Protein AF-A0A4U2YTJ3-F1 (afdb_monomer_lite)

Foldseek 3Di:
DDDDDPDPPPQQFQKWWADLVRDIDRDPVPSLQVVLVQQLLVLVQVLCVLQVQAHFQWKWFDFQKIKIKGWDADPVRGIIIIIGIGHRPDPTDQQPQDQPDPPPDDLLRLLQVLLVLLVVWPFWQKKWWAFPLLFTQYMDHDDPNVSSSSNQVSLVVSCVSDDCRGDVQWMWTDHPQWIWIWGDAPGGIMIITGRDGDPVVSSSSSSNSRSSNVVRPSVRGDTPGDHDDDPVPPPPPPPDPPPPPVPPPDDDDPDDPDDDPPPDDDDDDDDDDDDDDDDDDDDDDD

Structure (mmCIF, N/CA/C/O backbone):
data_AF-A0A4U2YTJ3-F1
#
_entry.id   AF-A0A4U2YTJ3-F1
#
loop_
_atom_site.group_PDB
_atom_site.id
_atom_site.type_symbol
_atom_site.label_atom_id
_atom_site.label_alt_id
_atom_site.label_comp_id
_atom_site.label_asym_id
_atom_site.label_entity_id
_atom_site.label_seq_id
_atom_site.pdbx_PDB_ins_code
_atom_site.Cartn_x
_atom_site.Cartn_y
_atom_site.Cartn_z
_atom_site.occupancy
_atom_site.B_iso_or_equiv
_atom_site.auth_seq_id
_atom_site.auth_comp_id
_atom_site.auth_asym_id
_atom_site.auth_atom_id
_atom_site.pdbx_PDB_model_num
ATOM 1 N N . MET A 1 1 ? 15.650 44.570 -12.017 1.00 42.09 1 MET A N 1
ATOM 2 C CA . MET A 1 1 ? 16.183 43.437 -11.238 1.00 42.09 1 MET A CA 1
ATOM 3 C C . MET A 1 1 ? 15.277 42.259 -11.517 1.00 42.09 1 MET A C 1
ATOM 5 O O . MET A 1 1 ? 14.148 42.263 -11.059 1.00 42.09 1 MET A O 1
ATOM 9 N N . THR A 1 2 ? 15.700 41.358 -12.396 1.00 35.97 2 THR A N 1
ATOM 10 C CA . THR A 1 2 ? 14.998 40.103 -12.686 1.00 35.97 2 THR A CA 1
ATOM 11 C C . THR A 1 2 ? 15.381 39.096 -11.615 1.00 35.97 2 THR A C 1
ATOM 13 O O . THR A 1 2 ? 16.557 38.741 -11.524 1.00 35.97 2 THR A O 1
ATOM 16 N N . ASP A 1 3 ? 14.412 38.683 -10.802 1.00 32.44 3 ASP A N 1
ATOM 17 C CA . ASP A 1 3 ? 14.591 37.574 -9.869 1.00 32.44 3 ASP A CA 1
ATOM 18 C C . ASP A 1 3 ? 14.970 36.301 -10.642 1.00 32.44 3 ASP A C 1
ATOM 20 O O . ASP A 1 3 ? 14.377 36.018 -11.692 1.00 32.44 3 ASP A O 1
ATOM 24 N N . PRO A 1 4 ? 15.961 35.526 -10.171 1.00 43.84 4 PRO A N 1
ATOM 25 C CA . PRO A 1 4 ? 16.270 34.241 -10.766 1.00 43.84 4 PRO A CA 1
ATOM 26 C C . PRO A 1 4 ? 15.097 33.289 -10.518 1.00 43.84 4 PRO A C 1
ATOM 28 O O . PRO A 1 4 ? 14.762 32.978 -9.377 1.00 43.84 4 PRO A O 1
ATOM 31 N N . ILE A 1 5 ? 14.486 32.812 -11.604 1.00 37.25 5 ILE A N 1
ATOM 32 C CA . ILE A 1 5 ? 13.544 31.691 -11.578 1.00 37.25 5 ILE A CA 1
ATOM 33 C C . ILE A 1 5 ? 14.273 30.520 -10.900 1.00 37.25 5 ILE A C 1
ATOM 35 O O . ILE A 1 5 ? 15.314 30.098 -11.416 1.00 37.25 5 ILE A O 1
ATOM 39 N N . PRO A 1 6 ? 13.791 29.993 -9.761 1.00 37.25 6 PRO A N 1
ATOM 40 C CA . PRO A 1 6 ? 14.418 28.843 -9.137 1.00 37.25 6 PRO A CA 1
ATOM 41 C C . PRO A 1 6 ? 14.255 27.647 -10.074 1.00 37.25 6 PRO A C 1
ATOM 43 O O . PRO A 1 6 ? 13.168 27.094 -10.240 1.00 37.25 6 PRO A O 1
ATOM 46 N N . THR A 1 7 ? 15.346 27.268 -10.734 1.00 34.44 7 THR A N 1
ATOM 47 C CA . THR A 1 7 ? 15.433 26.016 -11.484 1.00 34.44 7 THR A CA 1
ATOM 48 C C . THR A 1 7 ? 15.090 24.879 -10.521 1.00 34.44 7 THR A C 1
ATOM 50 O O . THR A 1 7 ? 15.728 24.796 -9.467 1.00 34.44 7 THR A O 1
ATOM 53 N N . PRO A 1 8 ? 14.120 23.998 -10.825 1.00 35.28 8 PRO A N 1
ATOM 54 C CA . PRO A 1 8 ? 13.872 22.849 -9.973 1.00 35.28 8 PRO A CA 1
ATOM 55 C C . PRO A 1 8 ? 15.147 22.007 -9.956 1.00 35.28 8 PRO A C 1
ATOM 57 O O . PRO A 1 8 ? 15.594 21.524 -11.001 1.00 35.28 8 PRO A O 1
ATOM 60 N N . VAL A 1 9 ? 15.748 21.849 -8.776 1.00 40.38 9 VAL A N 1
ATOM 61 C CA . VAL A 1 9 ? 16.810 20.870 -8.548 1.00 40.38 9 VAL A CA 1
ATOM 62 C C . VAL A 1 9 ? 16.153 19.504 -8.709 1.00 40.38 9 VAL A C 1
ATOM 64 O O . VAL A 1 9 ? 15.645 18.920 -7.759 1.00 40.38 9 VAL A O 1
ATOM 67 N N . ARG A 1 10 ? 16.098 19.008 -9.949 1.00 43.88 10 ARG A N 1
ATOM 68 C CA . ARG A 1 10 ? 15.846 17.596 -10.214 1.00 43.88 10 ARG A CA 1
ATOM 69 C C . ARG A 1 10 ? 17.034 16.868 -9.611 1.00 43.88 10 ARG A C 1
ATOM 71 O O . ARG A 1 10 ? 18.100 16.831 -10.223 1.00 43.88 10 ARG A O 1
ATOM 78 N N . SER A 1 11 ? 16.884 16.339 -8.400 1.00 52.50 11 SER A N 1
ATOM 79 C CA . SER A 1 11 ? 17.796 15.304 -7.940 1.00 52.50 11 SER A CA 1
ATOM 80 C C . SER A 1 11 ? 17.737 14.201 -8.996 1.00 52.50 11 SER A C 1
ATOM 82 O O . SER A 1 11 ? 16.683 13.633 -9.284 1.00 52.50 11 SER A O 1
ATOM 84 N N . VAL A 1 12 ? 18.847 14.008 -9.706 1.00 59.38 12 VAL A N 1
ATOM 85 C CA . VAL A 1 12 ? 18.929 13.014 -10.772 1.00 59.38 12 VAL A CA 1
ATOM 86 C C . VAL A 1 12 ? 18.946 11.660 -10.074 1.00 59.38 12 VAL A C 1
ATOM 88 O O . VAL A 1 12 ? 19.987 11.215 -9.605 1.00 59.38 12 VAL A O 1
ATOM 91 N N . GLY A 1 13 ? 17.769 11.057 -9.907 1.00 64.69 13 GLY A N 1
ATOM 92 C CA . GLY A 1 13 ? 17.657 9.720 -9.343 1.00 64.69 13 GLY A CA 1
ATOM 93 C C . GLY A 1 13 ? 18.374 8.699 -10.228 1.00 64.69 13 GLY A C 1
ATOM 94 O O . GLY A 1 13 ? 18.368 8.822 -11.457 1.00 64.69 13 GLY A O 1
ATOM 95 N N . ASN A 1 14 ? 18.972 7.679 -9.613 1.00 86.62 14 ASN A N 1
ATOM 96 C CA . ASN A 1 14 ? 19.622 6.590 -10.339 1.00 86.62 14 ASN A CA 1
ATOM 97 C C . ASN A 1 14 ? 18.554 5.785 -11.083 1.00 86.62 14 ASN A C 1
ATOM 99 O O . ASN A 1 14 ? 17.675 5.187 -10.457 1.00 86.62 14 ASN A O 1
ATOM 103 N N . ALA A 1 15 ? 18.601 5.823 -12.415 1.00 92.62 15 ALA A N 1
ATOM 104 C CA . ALA A 1 15 ? 17.649 5.116 -13.258 1.00 92.62 15 ALA A CA 1
ATOM 105 C C . ALA A 1 15 ? 17.921 3.607 -13.230 1.00 92.62 15 ALA A C 1
ATOM 107 O O . ALA A 1 15 ? 19.074 3.187 -13.313 1.00 92.62 15 ALA A O 1
ATOM 108 N N . PHE A 1 16 ? 16.860 2.806 -13.171 1.00 94.62 16 PHE A N 1
ATOM 109 C CA . PHE A 1 16 ? 16.934 1.351 -13.245 1.00 94.62 16 PHE A CA 1
ATOM 110 C C . PHE A 1 16 ? 15.776 0.770 -14.062 1.00 94.62 16 PHE A C 1
ATOM 112 O O . PHE A 1 16 ? 14.747 1.419 -14.279 1.00 94.62 16 PHE A O 1
ATOM 119 N N . SER A 1 17 ? 15.937 -0.467 -14.523 1.00 95.12 17 SER A N 1
ATOM 120 C CA . SER A 1 17 ? 14.909 -1.179 -15.282 1.00 95.12 17 SER A CA 1
ATOM 121 C C . SER A 1 17 ? 15.015 -2.691 -15.137 1.00 95.12 17 SER A C 1
ATOM 123 O O . SER A 1 17 ? 16.113 -3.214 -14.957 1.00 95.12 17 SER A O 1
ATOM 125 N N . LEU A 1 18 ? 13.883 -3.370 -15.314 1.00 95.38 18 LEU A N 1
ATOM 126 C CA . LEU A 1 18 ? 13.742 -4.822 -15.391 1.00 95.38 18 LEU A CA 1
ATOM 127 C C . LEU A 1 18 ? 12.981 -5.172 -16.673 1.00 95.38 18 LEU A C 1
ATOM 129 O O . LEU A 1 18 ? 11.867 -4.681 -16.876 1.00 95.38 18 LEU A O 1
ATOM 133 N N . GLY A 1 19 ? 13.595 -5.986 -17.530 1.00 92.69 19 GLY A N 1
ATOM 134 C CA . GLY A 1 19 ? 12.997 -6.503 -18.762 1.00 92.69 19 GLY A CA 1
ATOM 135 C C . GLY A 1 19 ? 12.171 -7.777 -18.560 1.00 92.69 19 GLY A C 1
ATOM 136 O O . GLY A 1 19 ? 12.211 -8.401 -17.500 1.00 92.69 19 GLY A O 1
ATOM 137 N N . VAL A 1 20 ? 11.449 -8.182 -19.612 1.00 89.19 20 VAL A N 1
ATOM 138 C CA . VAL A 1 20 ? 10.652 -9.431 -19.661 1.00 89.19 20 VAL A CA 1
ATOM 139 C C . VAL A 1 20 ? 11.526 -10.671 -19.469 1.00 89.19 20 VAL A C 1
ATOM 141 O O . VAL A 1 20 ? 11.150 -11.625 -18.803 1.00 89.19 20 VAL A O 1
ATOM 144 N N . ASP A 1 21 ? 12.738 -10.627 -20.011 1.00 88.56 21 ASP A N 1
ATOM 145 C CA . ASP A 1 21 ? 13.769 -11.658 -19.892 1.00 88.56 21 ASP A CA 1
ATOM 146 C C . ASP A 1 21 ? 14.407 -11.735 -18.493 1.00 88.56 21 ASP A C 1
ATOM 148 O O . ASP A 1 21 ? 15.307 -12.542 -18.263 1.00 88.56 21 ASP A O 1
ATOM 152 N N . GLY A 1 22 ? 13.964 -10.896 -17.551 1.00 86.81 22 GLY A N 1
ATOM 153 C CA . GLY A 1 22 ? 14.533 -10.801 -16.213 1.00 86.81 22 GLY A CA 1
ATOM 154 C C . GLY A 1 22 ? 15.842 -10.013 -16.152 1.00 86.81 22 GLY A C 1
ATOM 155 O O . GLY A 1 22 ? 16.433 -9.925 -15.075 1.00 86.81 22 GLY A O 1
ATOM 156 N N . ASN A 1 23 ? 16.297 -9.416 -17.261 1.00 91.94 23 ASN A N 1
ATOM 157 C CA . ASN A 1 23 ? 17.512 -8.610 -17.257 1.00 91.94 23 ASN A CA 1
ATOM 158 C C . ASN A 1 23 ? 17.298 -7.317 -16.467 1.00 91.94 23 ASN A C 1
ATOM 160 O O . ASN A 1 23 ? 16.353 -6.563 -16.716 1.00 91.94 23 ASN A O 1
ATOM 164 N N . VAL A 1 24 ? 18.214 -7.048 -15.534 1.00 94.75 24 VAL A N 1
ATOM 165 C CA . VAL A 1 24 ? 18.209 -5.843 -14.702 1.00 94.75 24 VAL A CA 1
ATOM 166 C C . VAL A 1 24 ? 19.350 -4.919 -15.106 1.00 94.75 24 VAL A C 1
ATOM 168 O O . VAL A 1 24 ? 20.493 -5.349 -15.250 1.00 94.75 24 VAL A O 1
ATOM 171 N N . ALA A 1 25 ? 19.049 -3.629 -15.242 1.00 93.56 25 ALA A N 1
ATOM 172 C CA . ALA A 1 25 ? 20.033 -2.587 -15.508 1.00 93.56 25 ALA A CA 1
ATOM 173 C C . ALA A 1 25 ? 19.875 -1.428 -14.519 1.00 93.56 25 ALA A C 1
ATOM 175 O O . ALA A 1 25 ? 18.753 -1.063 -14.175 1.00 93.56 25 ALA A O 1
ATOM 176 N N . GLY A 1 26 ? 20.994 -0.845 -14.075 1.00 89.62 26 GLY A N 1
ATOM 177 C CA . GLY A 1 26 ? 21.019 0.380 -13.260 1.00 89.62 26 GLY A CA 1
ATOM 178 C C . GLY A 1 26 ? 20.534 0.240 -11.811 1.00 89.62 26 GLY A C 1
ATOM 179 O O . GLY A 1 26 ? 20.510 1.228 -11.083 1.00 89.62 26 GLY A O 1
ATOM 180 N N . ASP A 1 27 ? 20.168 -0.968 -11.375 1.00 89.81 27 ASP A N 1
ATOM 181 C CA . ASP A 1 27 ? 19.718 -1.220 -10.006 1.00 89.81 27 ASP A CA 1
ATOM 182 C C . ASP A 1 27 ? 20.877 -1.016 -9.005 1.00 89.81 27 ASP A C 1
ATOM 184 O O . ASP A 1 27 ? 21.881 -1.736 -9.079 1.00 89.81 27 ASP A O 1
ATOM 188 N N . PRO A 1 28 ? 20.753 -0.078 -8.042 1.00 88.06 28 PRO A N 1
ATOM 189 C CA . PRO A 1 28 ? 21.803 0.206 -7.061 1.00 88.06 28 PRO A CA 1
ATOM 190 C C . PRO A 1 28 ? 22.049 -0.939 -6.065 1.00 88.06 28 PRO A C 1
ATOM 192 O O . PRO A 1 28 ? 23.014 -0.892 -5.305 1.00 88.06 28 PRO A O 1
ATOM 195 N N . MET A 1 29 ? 21.184 -1.953 -6.046 1.00 90.38 29 MET A N 1
ATOM 196 C CA . MET A 1 29 ? 21.237 -3.122 -5.170 1.00 90.38 29 MET A CA 1
ATOM 197 C C . MET A 1 29 ? 21.510 -4.418 -5.931 1.00 90.38 29 MET A C 1
ATOM 199 O O . MET A 1 29 ? 21.117 -5.493 -5.479 1.00 90.38 29 MET A O 1
ATOM 203 N N . HIS A 1 30 ? 22.187 -4.334 -7.078 1.00 89.44 30 HIS A N 1
ATOM 204 C CA . HIS A 1 30 ? 22.613 -5.503 -7.857 1.00 89.44 30 HIS A CA 1
ATOM 205 C C . HIS A 1 30 ? 21.447 -6.438 -8.239 1.00 89.44 30 HIS A C 1
ATOM 207 O O . HIS A 1 30 ? 21.595 -7.657 -8.249 1.00 89.44 30 HIS A O 1
ATOM 213 N N . GLY A 1 31 ? 20.273 -5.870 -8.529 1.00 91.75 31 GLY A N 1
ATOM 214 C CA . GLY A 1 31 ? 19.069 -6.608 -8.929 1.00 91.75 31 GLY A CA 1
ATOM 215 C C . GLY A 1 31 ? 18.065 -6.876 -7.810 1.00 91.75 31 GLY A C 1
ATOM 216 O O . GLY A 1 31 ? 16.932 -7.274 -8.092 1.00 91.75 31 GLY A O 1
ATOM 217 N N . LEU A 1 32 ? 18.439 -6.647 -6.547 1.00 94.75 32 LEU A N 1
ATOM 218 C CA . LEU A 1 32 ? 17.548 -6.907 -5.419 1.00 94.75 32 LEU A CA 1
ATOM 219 C C . LEU A 1 32 ? 16.346 -5.954 -5.399 1.00 94.75 32 LEU A C 1
ATOM 221 O O . LEU A 1 32 ? 15.236 -6.407 -5.135 1.00 94.75 32 LEU A O 1
ATOM 225 N N . LEU A 1 33 ? 16.526 -4.664 -5.706 1.00 94.69 33 LEU A N 1
ATOM 226 C CA . LEU A 1 33 ? 15.410 -3.714 -5.721 1.00 94.69 33 LEU A CA 1
ATOM 227 C C . LEU A 1 33 ? 14.417 -4.063 -6.834 1.00 94.69 33 LEU A C 1
ATOM 229 O O . LEU A 1 33 ? 13.210 -4.063 -6.605 1.00 94.69 33 LEU A O 1
ATOM 233 N N . ALA A 1 34 ? 14.911 -4.399 -8.026 1.00 95.25 34 ALA A N 1
ATOM 234 C CA . ALA A 1 34 ? 14.072 -4.839 -9.134 1.00 95.25 34 ALA A CA 1
ATOM 235 C C . ALA A 1 34 ? 13.261 -6.097 -8.769 1.00 95.25 34 ALA A C 1
ATOM 237 O O . ALA A 1 34 ? 12.068 -6.166 -9.071 1.00 95.25 34 ALA A O 1
ATOM 238 N N . ALA A 1 35 ? 13.873 -7.061 -8.071 1.00 95.50 35 ALA A N 1
ATOM 239 C CA . ALA A 1 35 ? 13.184 -8.255 -7.583 1.00 95.50 35 ALA A CA 1
ATOM 240 C C . ALA A 1 35 ? 12.113 -7.927 -6.525 1.00 95.50 35 ALA A C 1
ATOM 242 O O . ALA A 1 35 ? 10.983 -8.410 -6.629 1.00 95.50 35 ALA A O 1
ATOM 243 N N . GLN A 1 36 ? 12.436 -7.068 -5.551 1.00 97.06 36 GLN A N 1
ATOM 244 C CA . GLN A 1 36 ? 11.492 -6.600 -4.529 1.00 97.06 36 GLN A CA 1
ATOM 245 C C . GLN A 1 36 ? 10.290 -5.886 -5.161 1.00 97.06 36 GLN A C 1
ATOM 247 O O . GLN A 1 36 ? 9.144 -6.208 -4.855 1.00 97.06 36 GLN A O 1
ATOM 252 N N . LEU A 1 37 ? 10.532 -4.966 -6.100 1.00 97.00 37 LEU A N 1
ATOM 253 C CA . LEU A 1 37 ? 9.468 -4.237 -6.792 1.00 97.00 37 LEU A CA 1
ATOM 254 C C . LEU A 1 37 ? 8.621 -5.142 -7.684 1.00 97.00 37 LEU A C 1
ATOM 256 O O . LEU A 1 37 ? 7.414 -4.942 -7.741 1.00 97.00 37 LEU A O 1
ATOM 260 N N . ARG A 1 38 ? 9.201 -6.157 -8.337 1.00 96.56 38 ARG A N 1
ATOM 261 C CA . ARG A 1 38 ? 8.423 -7.163 -9.083 1.00 96.56 38 ARG A CA 1
ATOM 262 C C . ARG A 1 38 ? 7.499 -7.951 -8.159 1.00 96.56 38 ARG A C 1
ATOM 264 O O . ARG A 1 38 ? 6.337 -8.163 -8.498 1.00 96.56 38 ARG A O 1
ATOM 271 N N . TYR A 1 39 ? 7.999 -8.384 -7.004 1.00 97.00 39 TYR A N 1
ATOM 272 C CA . TYR A 1 39 ? 7.187 -9.076 -6.003 1.00 97.00 39 TYR A CA 1
ATOM 273 C C . TYR A 1 39 ? 6.043 -8.184 -5.498 1.00 97.00 39 TYR A C 1
ATOM 275 O O . TYR A 1 39 ? 4.878 -8.580 -5.527 1.00 97.00 39 TYR A O 1
ATOM 283 N N . VAL A 1 40 ? 6.361 -6.945 -5.127 1.00 97.69 40 VAL A N 1
ATOM 284 C CA . VAL A 1 40 ? 5.389 -5.947 -4.666 1.00 97.69 40 VAL A CA 1
ATOM 285 C C . VAL A 1 40 ? 4.366 -5.591 -5.743 1.00 97.69 40 VAL A C 1
ATOM 287 O O . VAL A 1 40 ? 3.181 -5.512 -5.437 1.00 97.69 40 VAL A O 1
ATOM 290 N N . ALA A 1 41 ? 4.780 -5.447 -7.002 1.00 97.62 41 ALA A N 1
ATOM 291 C CA . ALA A 1 41 ? 3.878 -5.191 -8.119 1.00 97.62 41 ALA A CA 1
ATOM 292 C C . ALA A 1 41 ? 2.881 -6.341 -8.325 1.00 97.62 41 ALA A C 1
ATOM 294 O O . ALA A 1 41 ? 1.714 -6.086 -8.601 1.00 97.62 41 ALA A O 1
ATOM 295 N N . ARG A 1 42 ? 3.302 -7.600 -8.134 1.00 97.19 42 ARG A N 1
ATOM 296 C CA . ARG A 1 42 ? 2.401 -8.766 -8.194 1.00 97.19 42 ARG A CA 1
ATOM 297 C C . ARG A 1 42 ? 1.381 -8.765 -7.062 1.00 97.19 42 ARG A C 1
ATOM 299 O O . ARG A 1 42 ? 0.197 -8.967 -7.318 1.00 97.19 42 ARG A O 1
ATOM 306 N N . LEU A 1 43 ? 1.811 -8.482 -5.832 1.00 97.88 43 LEU A N 1
ATOM 307 C CA . LEU A 1 43 ? 0.882 -8.331 -4.709 1.00 97.88 43 LEU A CA 1
ATOM 308 C C . LEU A 1 43 ? -0.106 -7.188 -4.956 1.00 97.88 43 LEU A C 1
ATOM 310 O O . LEU A 1 43 ? -1.305 -7.354 -4.758 1.00 97.88 43 LEU A O 1
ATOM 314 N N . ALA A 1 44 ? 0.376 -6.046 -5.440 1.00 97.50 44 ALA A N 1
ATOM 315 C CA . ALA A 1 44 ? -0.477 -4.911 -5.749 1.00 97.50 44 ALA A CA 1
ATOM 316 C C . ALA A 1 44 ? -1.440 -5.187 -6.909 1.00 97.50 44 ALA A C 1
ATOM 318 O O . ALA A 1 44 ? -2.598 -4.801 -6.808 1.00 97.50 44 ALA A O 1
ATOM 319 N N . SER A 1 45 ? -1.030 -5.920 -7.948 1.00 96.88 45 SER A N 1
ATOM 320 C CA . SER A 1 45 ? -1.948 -6.362 -9.008 1.00 96.88 45 SER A CA 1
ATOM 321 C C . SER A 1 45 ? -3.114 -7.168 -8.434 1.00 96.88 45 SER A C 1
ATOM 323 O O . SER A 1 45 ? -4.264 -6.846 -8.709 1.00 96.88 45 SER A O 1
ATOM 325 N N . GLY A 1 46 ? -2.835 -8.127 -7.542 1.00 96.38 46 GLY A N 1
ATOM 326 C CA . GLY A 1 46 ? -3.886 -8.890 -6.863 1.00 96.38 46 GLY A CA 1
ATOM 327 C C . GLY A 1 46 ? -4.796 -8.024 -5.980 1.00 96.38 46 GLY A C 1
ATOM 328 O O . GLY A 1 46 ? -5.999 -8.265 -5.916 1.00 96.38 46 GLY A O 1
ATOM 329 N N . MET A 1 47 ? -4.262 -6.977 -5.334 1.00 96.12 47 MET A N 1
ATOM 330 C CA . MET A 1 47 ? -5.100 -5.984 -4.639 1.00 96.12 47 MET A CA 1
ATOM 331 C C . MET A 1 47 ? -6.014 -5.240 -5.619 1.00 96.12 47 MET A C 1
ATOM 333 O O . MET A 1 47 ? -7.201 -5.098 -5.347 1.00 96.12 47 MET A O 1
ATOM 337 N N . GLY A 1 48 ? -5.477 -4.795 -6.759 1.00 95.88 48 GLY A N 1
ATOM 338 C CA . GLY A 1 48 ? -6.236 -4.102 -7.801 1.00 95.88 48 GLY A CA 1
ATOM 339 C C . GLY A 1 48 ? -7.349 -4.958 -8.399 1.00 95.88 48 GLY A C 1
ATOM 340 O O . GLY A 1 48 ? -8.440 -4.447 -8.621 1.00 95.88 48 GLY A O 1
ATOM 341 N N . GLU A 1 49 ? -7.111 -6.256 -8.594 1.00 95.62 49 GLU A N 1
ATOM 342 C CA . GLU A 1 49 ? -8.125 -7.223 -9.034 1.00 95.62 49 GLU A CA 1
ATOM 343 C C . GLU A 1 49 ? -9.239 -7.387 -7.997 1.00 95.62 49 GLU A C 1
ATOM 345 O O . GLU A 1 49 ? -10.412 -7.248 -8.333 1.00 95.62 49 GLU A O 1
ATOM 350 N N . THR A 1 50 ? -8.869 -7.592 -6.728 1.00 95.56 50 THR A N 1
ATOM 351 C CA . THR A 1 50 ? -9.822 -7.739 -5.610 1.00 95.56 50 THR A CA 1
ATOM 352 C C . THR A 1 50 ? -10.720 -6.504 -5.468 1.00 95.56 50 THR A C 1
ATOM 354 O O . THR A 1 50 ? -11.898 -6.608 -5.142 1.00 95.56 50 THR A O 1
ATOM 357 N N . LEU A 1 51 ? -10.155 -5.322 -5.718 1.00 95.31 51 LEU A N 1
ATOM 358 C CA . LEU A 1 51 ? -10.812 -4.028 -5.536 1.00 95.31 51 LEU A CA 1
ATOM 359 C C . LEU A 1 51 ? -11.402 -3.439 -6.827 1.00 95.31 51 LEU A C 1
ATOM 361 O O . LEU A 1 51 ? -11.996 -2.365 -6.782 1.00 95.31 51 LEU A O 1
ATOM 365 N N . GLY A 1 52 ? -11.219 -4.088 -7.980 1.00 95.31 52 GLY A N 1
ATOM 366 C CA . GLY A 1 52 ? -11.673 -3.570 -9.273 1.00 95.31 52 GLY A CA 1
ATOM 367 C C . GLY A 1 52 ? -11.019 -2.246 -9.702 1.00 95.31 52 GLY A C 1
ATOM 368 O O . GLY A 1 52 ? -11.664 -1.424 -10.348 1.00 95.31 52 GLY A O 1
ATOM 369 N N . LEU A 1 53 ? -9.748 -2.006 -9.357 1.00 95.62 53 LEU A N 1
ATOM 370 C CA . LEU A 1 53 ? -9.054 -0.724 -9.600 1.00 95.62 53 LEU A CA 1
ATOM 371 C C . LEU A 1 53 ? -8.408 -0.601 -10.989 1.00 95.62 53 LEU A C 1
ATOM 373 O O . LEU A 1 53 ? -7.838 0.445 -11.317 1.00 95.62 53 LEU A O 1
ATOM 377 N N . GLY A 1 54 ? -8.497 -1.657 -11.798 1.00 95.50 54 GLY A N 1
ATOM 378 C CA . GLY A 1 54 ? -7.806 -1.771 -13.079 1.00 95.50 54 GLY A CA 1
ATOM 379 C C . GLY A 1 54 ? -6.346 -2.196 -12.916 1.00 95.50 54 GLY A C 1
ATOM 380 O O . GLY A 1 54 ? -5.933 -2.708 -11.872 1.00 95.50 54 GLY A O 1
ATOM 381 N N . ARG A 1 55 ? -5.548 -2.017 -13.970 1.00 96.12 55 ARG A N 1
ATOM 382 C CA . ARG A 1 55 ? -4.141 -2.444 -13.978 1.00 96.12 55 ARG A CA 1
ATOM 383 C C . ARG A 1 55 ? -3.269 -1.541 -13.112 1.00 96.12 55 ARG A C 1
ATOM 385 O O . ARG A 1 55 ? -3.451 -0.325 -13.076 1.00 96.12 55 ARG A O 1
ATOM 392 N N . LEU A 1 56 ? -2.269 -2.134 -12.460 1.00 97.81 56 LEU A N 1
ATOM 393 C CA . LEU A 1 56 ? -1.210 -1.381 -11.790 1.00 97.81 56 LEU A CA 1
ATOM 394 C C . LEU A 1 56 ? -0.312 -0.713 -12.838 1.00 97.81 56 LEU A C 1
ATOM 396 O O . LEU A 1 56 ? 0.283 -1.406 -13.665 1.00 97.81 56 LEU A O 1
ATOM 400 N N . VAL A 1 57 ? -0.182 0.612 -12.764 1.00 97.88 57 VAL A N 1
ATOM 401 C CA . VAL A 1 57 ? 0.609 1.426 -13.702 1.00 97.88 57 VAL A CA 1
ATOM 402 C C . VAL A 1 57 ? 1.859 2.023 -13.066 1.00 97.88 57 VAL A C 1
ATOM 404 O O . VAL A 1 57 ? 2.848 2.263 -13.756 1.00 97.88 57 VAL A O 1
ATOM 407 N N . SER A 1 58 ? 1.863 2.252 -11.751 1.00 97.69 58 SER A N 1
ATOM 408 C CA . SER A 1 58 ? 3.041 2.794 -11.072 1.00 97.69 58 SER A CA 1
ATOM 409 C C . SER A 1 58 ? 3.151 2.368 -9.614 1.00 97.69 58 SER A C 1
ATOM 411 O O . SER A 1 58 ? 2.156 2.104 -8.941 1.00 97.69 58 SER A O 1
ATOM 413 N N . VAL A 1 59 ? 4.390 2.329 -9.129 1.00 97.88 59 VAL A N 1
ATOM 414 C CA . VAL A 1 59 ? 4.739 2.154 -7.719 1.00 97.88 59 VAL A CA 1
ATOM 415 C C . VAL A 1 59 ? 5.640 3.310 -7.321 1.00 97.88 59 VAL A C 1
ATOM 417 O O . VAL A 1 59 ? 6.657 3.552 -7.971 1.00 97.88 59 VAL A O 1
ATOM 420 N N . SER A 1 60 ? 5.291 4.016 -6.253 1.00 96.25 60 SER A N 1
ATOM 421 C CA . SER A 1 60 ? 6.152 5.039 -5.657 1.00 96.25 60 SER A CA 1
ATOM 422 C C . SER A 1 60 ? 6.306 4.794 -4.164 1.00 96.25 60 SER A C 1
ATOM 424 O O . SER A 1 60 ? 5.430 4.201 -3.546 1.00 96.25 60 SER A O 1
ATOM 426 N N . THR A 1 61 ? 7.409 5.216 -3.562 1.00 94.25 61 THR A N 1
ATOM 427 C CA . THR A 1 61 ? 7.650 4.996 -2.135 1.00 94.25 61 THR A CA 1
ATOM 428 C C . THR A 1 61 ? 8.093 6.272 -1.441 1.00 94.25 61 THR A C 1
ATOM 430 O O . THR A 1 61 ? 8.772 7.118 -2.028 1.00 94.25 61 THR A O 1
ATOM 433 N N . THR A 1 62 ? 7.712 6.395 -0.176 1.00 89.69 62 THR A N 1
ATOM 434 C CA . THR A 1 62 ? 8.122 7.474 0.714 1.00 89.69 62 THR A CA 1
ATOM 435 C C . THR A 1 62 ? 8.838 6.854 1.910 1.00 89.69 62 THR A C 1
ATOM 437 O O . THR A 1 62 ? 8.291 6.009 2.620 1.00 89.69 62 THR A O 1
ATOM 440 N N . GLY A 1 63 ? 10.082 7.270 2.114 1.00 86.06 63 GLY A N 1
ATOM 441 C CA . GLY A 1 63 ? 10.947 6.829 3.199 1.00 86.06 63 GLY A CA 1
ATOM 442 C C . GLY A 1 63 ? 12.295 7.534 3.105 1.00 86.06 63 GLY A C 1
ATOM 443 O O . GLY A 1 63 ? 12.443 8.490 2.338 1.00 86.06 63 GLY A O 1
ATOM 444 N N . THR A 1 64 ? 13.288 7.042 3.8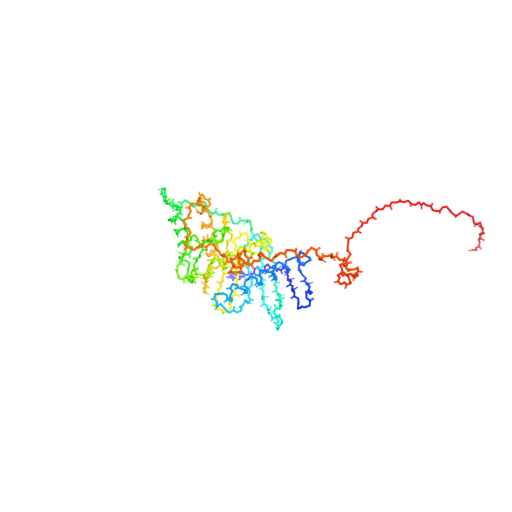44 1.00 86.81 64 THR A N 1
ATOM 445 C CA . THR A 1 64 ? 14.669 7.547 3.768 1.00 86.81 64 THR A CA 1
ATOM 446 C C . THR A 1 64 ? 15.198 7.597 2.325 1.00 86.81 64 THR A C 1
ATOM 448 O O . THR A 1 64 ? 15.864 8.555 1.941 1.00 86.81 64 THR A O 1
ATOM 451 N N . CYS A 1 65 ? 14.868 6.601 1.501 1.00 88.88 65 CYS A N 1
ATOM 452 C CA . CYS A 1 65 ? 15.077 6.631 0.056 1.00 88.88 65 CYS A CA 1
ATOM 453 C C . CYS A 1 65 ? 13.721 6.545 -0.646 1.00 88.88 65 CYS A C 1
ATOM 455 O O . CYS A 1 65 ? 12.919 5.668 -0.332 1.00 88.88 65 CYS A O 1
ATOM 457 N N . ALA A 1 66 ? 13.485 7.391 -1.645 1.00 90.81 66 ALA A N 1
ATOM 458 C CA . ALA A 1 66 ? 12.275 7.296 -2.453 1.00 90.81 66 ALA A CA 1
ATOM 459 C C . ALA A 1 66 ? 12.551 6.511 -3.736 1.00 90.81 66 ALA A C 1
ATOM 461 O O . ALA A 1 66 ? 13.605 6.646 -4.361 1.00 90.81 66 ALA A O 1
ATOM 462 N N . VAL A 1 67 ? 11.588 5.701 -4.151 1.00 94.25 67 VAL A N 1
ATOM 463 C CA . VAL A 1 67 ? 11.598 5.033 -5.452 1.00 94.25 67 VAL A CA 1
ATOM 464 C C . VAL A 1 67 ? 10.359 5.467 -6.211 1.00 94.25 67 VAL A C 1
ATOM 466 O O . VAL A 1 67 ? 9.293 5.599 -5.624 1.00 94.25 67 VAL A O 1
ATOM 469 N N . SER A 1 68 ? 10.487 5.684 -7.515 1.00 95.81 68 SER A N 1
ATOM 470 C CA . SER A 1 68 ? 9.337 5.808 -8.409 1.00 95.81 68 SER A CA 1
ATOM 471 C C . SER A 1 68 ? 9.566 4.929 -9.624 1.00 95.81 68 SER A C 1
ATOM 473 O O . SER A 1 68 ? 10.594 5.053 -10.290 1.00 95.81 68 SER A O 1
ATOM 475 N N . ALA A 1 69 ? 8.637 4.018 -9.890 1.00 97.25 69 ALA A N 1
ATOM 476 C CA . ALA A 1 69 ? 8.703 3.059 -10.976 1.00 97.25 69 ALA A CA 1
ATOM 477 C C . ALA A 1 69 ? 7.378 3.019 -11.741 1.00 97.25 69 ALA A C 1
ATOM 479 O O . ALA A 1 69 ? 6.300 2.948 -11.157 1.00 97.25 69 ALA A O 1
ATOM 480 N N . GLN A 1 70 ? 7.477 3.035 -13.065 1.00 98.00 70 GLN A N 1
ATOM 481 C CA . GLN A 1 70 ? 6.389 2.708 -13.976 1.00 98.00 70 GLN A CA 1
ATOM 482 C C . GLN A 1 70 ? 6.357 1.196 -14.171 1.00 98.00 70 GLN A C 1
ATOM 484 O O . GLN A 1 70 ? 7.407 0.580 -14.387 1.00 98.00 70 GLN A O 1
ATOM 489 N N . ILE A 1 71 ? 5.160 0.622 -14.096 1.00 97.50 71 ILE A N 1
ATOM 490 C CA . ILE A 1 71 ? 4.919 -0.814 -14.196 1.00 97.50 71 ILE A CA 1
ATOM 491 C C . ILE A 1 71 ? 4.225 -1.111 -15.521 1.00 97.50 71 ILE A C 1
ATOM 493 O O . ILE A 1 71 ? 3.256 -0.458 -15.902 1.00 97.50 71 ILE A O 1
ATOM 497 N N . GLY A 1 72 ? 4.739 -2.111 -16.223 1.00 96.50 72 GLY A N 1
ATOM 498 C CA . GLY A 1 72 ? 4.104 -2.728 -17.373 1.00 96.50 72 GLY A CA 1
ATOM 499 C C . GLY A 1 72 ? 3.970 -4.228 -17.155 1.00 96.50 72 GLY A C 1
ATOM 500 O O . GLY A 1 72 ? 4.708 -4.823 -16.373 1.00 96.50 72 GLY A O 1
ATOM 501 N N . TRP A 1 73 ? 3.044 -4.835 -17.883 1.00 95.12 73 TRP A N 1
ATOM 502 C CA . TRP A 1 73 ? 2.806 -6.273 -17.865 1.00 95.12 73 TRP A CA 1
ATOM 503 C C . TRP A 1 73 ? 2.869 -6.788 -19.293 1.00 95.12 73 TRP A C 1
ATOM 505 O O . TRP A 1 73 ? 2.311 -6.163 -20.201 1.00 95.12 73 TRP A O 1
ATOM 515 N N . ASP A 1 74 ? 3.573 -7.892 -19.501 1.00 93.25 74 ASP A N 1
ATOM 516 C CA . ASP A 1 74 ? 3.550 -8.580 -20.784 1.00 93.25 74 ASP A CA 1
ATOM 517 C C . ASP A 1 74 ? 2.291 -9.462 -20.929 1.00 93.25 74 ASP A C 1
ATOM 519 O O . ASP A 1 74 ? 1.404 -9.482 -20.072 1.00 93.25 74 ASP A O 1
ATOM 523 N N . VAL A 1 75 ? 2.195 -10.190 -22.043 1.00 90.12 75 VAL A N 1
ATOM 524 C CA . VAL A 1 75 ? 1.058 -11.087 -22.319 1.00 90.12 75 VAL A CA 1
ATOM 525 C C . VAL A 1 75 ? 1.048 -12.311 -21.389 1.00 90.12 75 VAL A C 1
ATOM 527 O O . VAL A 1 75 ? -0.012 -12.884 -21.156 1.00 90.12 75 VAL A O 1
ATOM 530 N N . GLY A 1 76 ? 2.205 -12.701 -20.847 1.00 88.94 76 GLY A N 1
ATOM 531 C CA . GLY A 1 76 ? 2.354 -13.800 -19.892 1.00 88.94 76 GLY A CA 1
ATOM 532 C C . GLY A 1 76 ? 2.095 -13.407 -18.434 1.00 88.94 76 GLY A C 1
ATOM 533 O O . GLY A 1 76 ? 2.139 -14.275 -17.566 1.00 88.94 76 GLY A O 1
ATOM 534 N N . GLY A 1 77 ? 1.821 -12.130 -18.147 1.00 88.12 77 GLY A N 1
ATOM 535 C CA . GLY A 1 77 ? 1.666 -11.625 -16.780 1.00 88.12 77 GLY A CA 1
ATOM 536 C C . GLY A 1 77 ? 2.999 -11.350 -16.075 1.00 88.12 77 GLY A C 1
ATOM 537 O O . GLY A 1 77 ? 3.048 -11.206 -14.849 1.00 88.12 77 GLY A O 1
ATOM 538 N N . ASP A 1 78 ? 4.096 -11.257 -16.824 1.00 91.75 78 ASP A N 1
ATOM 539 C CA . ASP A 1 78 ? 5.392 -10.867 -16.301 1.00 91.75 78 ASP A CA 1
ATOM 540 C C . ASP A 1 78 ? 5.548 -9.350 -16.217 1.00 91.75 78 ASP A C 1
ATOM 542 O O . ASP A 1 78 ? 5.255 -8.584 -17.137 1.00 91.75 78 ASP A O 1
ATOM 546 N N . CYS A 1 79 ? 6.022 -8.922 -15.047 1.00 93.88 79 CYS A N 1
ATOM 547 C CA . CYS A 1 79 ? 6.203 -7.525 -14.695 1.00 93.88 79 CYS A CA 1
ATOM 548 C C . CYS A 1 79 ? 7.468 -6.966 -15.353 1.00 93.88 79 CYS A C 1
ATOM 550 O O . CYS A 1 79 ? 8.577 -7.442 -15.106 1.00 93.88 79 CYS A O 1
ATOM 552 N N . ILE A 1 80 ? 7.292 -5.882 -16.097 1.00 96.31 80 ILE A N 1
ATOM 553 C CA . ILE A 1 80 ? 8.338 -5.022 -16.643 1.00 96.31 80 ILE A CA 1
ATOM 554 C C . ILE A 1 80 ? 8.317 -3.737 -15.823 1.00 96.31 80 ILE A C 1
ATOM 556 O O . ILE A 1 80 ? 7.245 -3.200 -15.550 1.00 96.31 80 ILE A O 1
ATOM 560 N N . LEU A 1 81 ? 9.477 -3.206 -15.444 1.00 96.31 81 LEU A N 1
ATOM 561 C CA . LEU A 1 81 ? 9.509 -1.924 -14.742 1.00 96.31 81 LEU A CA 1
ATOM 562 C C . LEU A 1 81 ? 10.645 -1.021 -15.200 1.00 96.31 81 LEU A C 1
ATOM 564 O O . LEU A 1 81 ? 11.694 -1.471 -15.669 1.00 96.31 81 LEU A O 1
ATOM 568 N N . ARG A 1 82 ? 10.410 0.284 -15.076 1.00 96.88 82 ARG A N 1
ATOM 569 C CA . ARG A 1 82 ? 11.404 1.340 -15.289 1.00 96.88 82 ARG A CA 1
ATOM 570 C C . ARG A 1 82 ? 11.211 2.395 -14.226 1.00 96.88 82 ARG A C 1
ATOM 572 O O . ARG A 1 82 ? 10.091 2.854 -14.028 1.00 96.88 82 ARG A O 1
ATOM 579 N N . GLY A 1 83 ? 12.281 2.794 -13.561 1.00 95.50 83 GLY A N 1
ATOM 580 C CA . GLY A 1 83 ? 12.155 3.708 -12.445 1.00 95.50 83 GLY A CA 1
ATOM 581 C C . GLY A 1 83 ? 13.420 4.459 -12.105 1.00 95.50 83 GLY A C 1
ATOM 582 O O . GLY A 1 83 ? 14.456 4.325 -12.754 1.00 95.50 83 GLY A O 1
ATOM 583 N N . HIS A 1 84 ? 13.297 5.258 -11.058 1.00 95.38 84 HIS A N 1
ATOM 584 C CA . HIS A 1 84 ? 14.358 6.055 -10.479 1.00 95.38 84 HIS A CA 1
ATOM 585 C C . HIS A 1 84 ? 14.408 5.817 -8.975 1.00 95.38 84 HIS A C 1
ATOM 587 O O . HIS A 1 84 ? 13.372 5.748 -8.311 1.00 95.38 84 HIS A O 1
ATOM 593 N N . VAL A 1 85 ? 15.624 5.721 -8.445 1.00 93.06 85 VAL A N 1
ATOM 594 C CA . VAL A 1 85 ? 15.886 5.763 -7.007 1.00 93.06 85 VAL A CA 1
ATOM 595 C C . VAL A 1 85 ? 16.394 7.149 -6.661 1.00 93.06 85 VAL A C 1
ATOM 597 O O . VAL A 1 85 ? 17.426 7.585 -7.174 1.00 93.06 85 VAL A O 1
ATOM 600 N N . PHE A 1 86 ? 15.678 7.838 -5.786 1.00 89.50 86 PHE A N 1
ATOM 601 C CA . PHE A 1 86 ? 16.057 9.147 -5.289 1.00 89.50 86 PHE A CA 1
ATOM 602 C C . PHE A 1 86 ? 16.836 8.979 -3.981 1.00 89.50 86 PHE A C 1
ATOM 604 O O . PHE A 1 86 ? 16.369 8.279 -3.075 1.00 89.50 86 PHE A O 1
ATOM 611 N N . PRO A 1 87 ? 18.029 9.587 -3.874 1.00 79.50 87 PRO A N 1
ATOM 612 C CA . PRO A 1 87 ? 18.788 9.567 -2.634 1.00 79.50 87 PRO A CA 1
ATOM 613 C C . PRO A 1 87 ? 18.043 10.337 -1.527 1.00 79.50 87 PRO A C 1
ATOM 615 O O . PRO A 1 87 ? 17.171 11.153 -1.840 1.00 79.50 87 PRO A O 1
ATOM 618 N N . PRO A 1 88 ? 18.400 10.125 -0.249 1.00 76.00 88 PRO A N 1
ATOM 619 C CA . PRO A 1 88 ? 17.801 10.847 0.869 1.00 76.00 88 PRO A CA 1
ATOM 620 C C . PRO A 1 88 ? 17.992 12.355 0.688 1.00 76.00 88 PRO A C 1
ATOM 622 O O . PRO A 1 88 ? 19.124 12.830 0.590 1.00 76.00 88 PRO A O 1
ATOM 625 N N . LEU A 1 89 ? 16.893 13.110 0.611 1.00 62.34 89 LEU A N 1
ATOM 626 C CA . LEU A 1 89 ? 16.933 14.567 0.422 1.00 62.34 89 LEU A CA 1
ATOM 627 C C . LEU A 1 89 ? 16.932 15.346 1.752 1.00 62.34 89 LEU A C 1
ATOM 629 O O . LEU A 1 89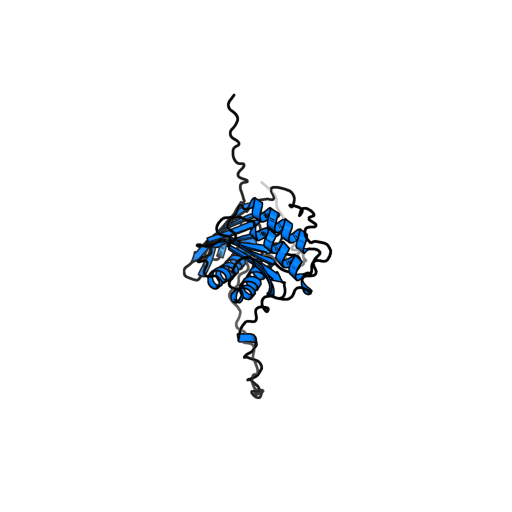 ? 17.301 16.517 1.762 1.00 62.34 89 LEU A O 1
ATOM 633 N N . ALA A 1 90 ? 16.555 14.712 2.866 1.00 57.09 90 ALA A N 1
ATOM 634 C CA . ALA A 1 90 ? 16.457 15.317 4.197 1.00 57.09 90 ALA A CA 1
ATOM 635 C C . ALA A 1 90 ? 16.529 14.225 5.292 1.00 57.09 90 ALA A C 1
ATOM 637 O O . ALA A 1 90 ? 16.288 13.056 4.978 1.00 57.09 90 ALA A O 1
ATOM 638 N N . PRO A 1 91 ? 16.878 14.558 6.555 1.00 54.34 91 PRO A N 1
ATOM 639 C CA . PRO A 1 91 ? 16.817 13.605 7.668 1.00 54.34 91 PRO A CA 1
ATOM 640 C C . PRO A 1 91 ? 15.396 13.036 7.841 1.00 54.34 91 PRO A C 1
ATOM 642 O O . PRO A 1 91 ? 14.436 13.690 7.424 1.00 54.34 91 PRO A O 1
ATOM 645 N N . PRO A 1 92 ? 15.253 11.838 8.445 1.00 54.25 92 PRO A N 1
ATOM 646 C CA . PRO A 1 92 ? 13.962 11.176 8.599 1.00 54.25 92 PRO A CA 1
ATOM 647 C C . PRO A 1 92 ? 12.955 12.126 9.249 1.00 54.25 92 PRO A C 1
ATOM 649 O O . PRO A 1 92 ? 13.255 12.767 10.261 1.00 54.25 92 PRO A O 1
ATOM 652 N N . LEU A 1 93 ? 11.770 12.233 8.643 1.00 56.47 93 LEU A N 1
ATOM 653 C CA . LEU A 1 93 ? 10.650 12.968 9.219 1.00 56.47 93 LEU A CA 1
ATOM 654 C C . LEU A 1 93 ? 10.310 12.291 10.547 1.00 56.47 93 LEU A C 1
ATOM 656 O O . LEU A 1 93 ? 9.725 11.211 10.582 1.00 56.47 93 LEU A O 1
ATOM 660 N N . HIS A 1 94 ? 10.725 12.893 11.659 1.00 53.03 94 HIS A N 1
ATOM 661 C CA . HIS A 1 94 ? 10.269 12.437 12.959 1.00 53.03 94 HIS A CA 1
ATOM 662 C C . HIS A 1 94 ? 8.769 12.710 13.055 1.00 53.03 94 HIS A C 1
ATOM 664 O O . HIS A 1 94 ? 8.350 13.833 12.757 1.00 53.03 94 HIS A O 1
ATOM 670 N N . PRO A 1 95 ? 7.958 11.725 13.479 1.00 55.91 95 PRO A N 1
ATOM 671 C CA . PRO A 1 95 ? 6.557 11.983 13.731 1.00 55.91 95 PRO A CA 1
ATOM 672 C C . PRO A 1 95 ? 6.461 13.095 14.783 1.00 55.91 95 PRO A C 1
ATOM 674 O O . PRO A 1 95 ? 7.059 12.964 15.859 1.00 55.91 95 PRO A O 1
ATOM 677 N N . PRO A 1 96 ? 5.754 14.197 14.505 1.00 55.78 96 PRO A N 1
ATOM 678 C CA . PRO A 1 96 ? 5.433 15.170 15.537 1.00 55.78 96 PRO A CA 1
ATOM 679 C C . PRO A 1 96 ? 4.697 14.472 16.691 1.00 55.78 96 PRO A C 1
ATOM 681 O O . PRO A 1 96 ? 3.814 13.640 16.476 1.00 55.78 96 PRO A O 1
ATOM 684 N N . ALA A 1 97 ? 5.091 14.779 17.929 1.00 53.91 97 ALA A N 1
ATOM 685 C CA . ALA A 1 97 ? 4.443 14.231 19.113 1.00 53.91 97 ALA A CA 1
ATOM 686 C C . ALA A 1 97 ? 3.027 14.815 19.222 1.00 53.91 97 ALA A C 1
ATOM 688 O O . ALA A 1 97 ? 2.862 15.979 19.582 1.00 53.91 97 ALA A O 1
ATOM 689 N N . PHE A 1 98 ? 2.014 14.015 18.899 1.00 55.84 98 PHE A N 1
ATOM 690 C CA . PHE A 1 98 ? 0.615 14.416 18.994 1.00 55.84 98 PHE A CA 1
ATOM 691 C C . PHE A 1 98 ? -0.143 13.519 19.973 1.00 55.84 98 PHE A C 1
ATOM 693 O O . PHE A 1 98 ? -0.280 12.317 19.756 1.00 55.84 98 PHE A O 1
ATOM 700 N N . GLY A 1 99 ? -0.650 14.129 21.046 1.00 54.41 99 GLY A N 1
ATOM 701 C CA . GLY A 1 99 ? -1.569 13.521 22.011 1.00 54.41 99 GLY A CA 1
ATOM 702 C C . GLY A 1 99 ? -3.018 13.830 21.646 1.00 54.41 99 GLY A C 1
ATOM 703 O O . GLY A 1 99 ? -3.657 14.635 22.312 1.00 54.41 99 GLY A O 1
ATOM 704 N N . LEU A 1 100 ? -3.500 13.264 20.536 1.00 59.59 100 LEU A N 1
ATOM 705 C CA . LEU A 1 100 ? -4.852 13.524 20.018 1.00 59.59 100 LEU A CA 1
ATOM 706 C C . LEU A 1 100 ? -5.935 12.626 20.631 1.00 59.59 100 LEU A C 1
ATOM 708 O O . LEU A 1 100 ? -7.113 12.960 20.551 1.00 59.59 100 LEU A O 1
ATOM 712 N N . VAL A 1 101 ? -5.564 11.508 21.258 1.00 62.72 101 VAL A N 1
ATOM 713 C CA . VAL A 1 101 ? -6.535 10.646 21.942 1.00 62.72 101 VAL A CA 1
ATOM 714 C C . VAL A 1 101 ? -6.829 11.248 23.309 1.00 62.72 101 VAL A C 1
ATOM 716 O O . VAL A 1 101 ? -5.919 11.408 24.119 1.00 62.72 101 VAL A O 1
ATOM 719 N N . ALA A 1 102 ? -8.093 11.599 23.549 1.00 65.00 102 ALA A N 1
ATOM 720 C CA . ALA A 1 102 ? -8.540 12.086 24.846 1.00 65.00 102 ALA A CA 1
ATOM 721 C C . ALA A 1 102 ? -8.248 11.051 25.944 1.00 65.00 102 ALA A C 1
ATOM 723 O O . ALA A 1 102 ? -8.430 9.847 25.736 1.00 65.00 102 ALA A O 1
ATOM 724 N N . ASP A 1 103 ? -7.831 11.522 27.121 1.00 66.56 103 ASP A N 1
ATOM 725 C CA . ASP A 1 103 ? -7.611 10.660 28.281 1.00 66.56 103 ASP A CA 1
ATOM 726 C C . ASP A 1 103 ? -8.878 9.834 28.573 1.00 66.56 103 ASP A C 1
ATOM 728 O O . ASP A 1 103 ? -9.945 10.384 28.851 1.00 66.56 103 ASP A O 1
ATOM 732 N N . GLY A 1 104 ? -8.758 8.504 28.501 1.00 69.38 104 GLY A N 1
ATOM 733 C CA . GLY A 1 104 ? -9.849 7.564 28.778 1.00 69.38 104 GLY A CA 1
ATOM 734 C C . GLY A 1 104 ? -10.648 7.065 27.568 1.00 69.38 104 GLY A C 1
ATOM 735 O O . GLY A 1 104 ? -11.587 6.300 27.779 1.00 69.38 104 GLY A O 1
ATOM 736 N N . ALA A 1 105 ? -10.292 7.438 26.333 1.00 78.44 105 ALA A N 1
ATOM 737 C CA . ALA A 1 105 ? -10.898 6.836 25.141 1.00 78.44 105 ALA A CA 1
ATOM 738 C C . ALA A 1 105 ? -10.618 5.325 25.076 1.00 78.44 105 ALA A C 1
ATOM 740 O O . ALA A 1 105 ? -9.515 4.864 25.399 1.00 78.44 105 ALA A O 1
ATOM 741 N N . SER A 1 106 ? -11.610 4.549 24.638 1.00 85.56 106 SER A N 1
ATOM 742 C CA . SER A 1 106 ? -11.398 3.124 24.375 1.00 85.56 106 SER A CA 1
ATOM 743 C C . SER A 1 106 ? -10.421 2.924 23.201 1.00 85.56 106 SER A C 1
ATOM 745 O O . SER A 1 106 ? -10.331 3.787 22.322 1.00 85.56 106 SER A O 1
ATOM 747 N N . PRO A 1 107 ? -9.683 1.798 23.142 1.00 83.88 107 PRO A N 1
ATOM 748 C CA . PRO A 1 107 ? -8.818 1.484 22.004 1.00 83.88 107 PRO A CA 1
ATOM 749 C C . PRO A 1 107 ? -9.552 1.533 20.656 1.00 83.88 107 PRO A C 1
ATOM 751 O O . PRO A 1 107 ? -8.982 2.005 19.675 1.00 83.88 107 PRO A O 1
ATOM 754 N N . ASP A 1 108 ? -10.814 1.098 20.616 1.00 85.75 108 ASP A N 1
ATOM 755 C CA . ASP A 1 108 ? -11.670 1.120 19.426 1.00 85.75 108 ASP A CA 1
ATOM 756 C C . ASP A 1 108 ? -11.977 2.553 18.962 1.00 85.75 108 ASP A C 1
ATOM 758 O O . ASP A 1 108 ? -11.763 2.895 17.797 1.00 85.75 108 ASP A O 1
ATOM 762 N N . GLU A 1 109 ? -12.412 3.425 19.880 1.00 84.44 109 GLU A N 1
ATOM 763 C CA . GLU A 1 109 ? -12.658 4.844 19.586 1.00 84.44 109 GLU A CA 1
ATOM 764 C C . GLU A 1 109 ? -11.379 5.551 19.147 1.00 84.44 109 GLU A C 1
ATOM 766 O O . GLU A 1 109 ? -11.400 6.358 18.220 1.00 84.44 109 GLU A O 1
ATOM 771 N N . ALA A 1 110 ? -10.256 5.230 19.785 1.00 83.31 110 ALA A N 1
ATOM 772 C CA . ALA A 1 110 ? -8.969 5.813 19.459 1.00 83.31 110 ALA A CA 1
ATOM 773 C C . ALA A 1 110 ? -8.474 5.357 18.075 1.00 83.31 110 ALA A C 1
ATOM 775 O O . ALA A 1 110 ? -7.998 6.187 17.300 1.00 83.31 110 ALA A O 1
ATOM 776 N N . ALA A 1 111 ? -8.644 4.079 17.717 1.00 85.50 111 ALA A N 1
ATOM 777 C CA . ALA A 1 111 ? -8.319 3.561 16.388 1.00 85.50 111 ALA A CA 1
ATOM 778 C C . ALA A 1 111 ? -9.175 4.216 15.290 1.00 85.50 111 ALA A C 1
ATOM 780 O O . ALA A 1 111 ? -8.639 4.641 14.261 1.00 85.50 111 ALA A O 1
ATOM 781 N N . LEU A 1 112 ? -10.484 4.355 15.527 1.00 86.38 112 LEU A N 1
ATOM 782 C CA . LEU A 1 112 ? -11.396 5.028 14.605 1.00 86.38 112 LEU A CA 1
ATOM 783 C C . LEU A 1 112 ? -11.074 6.523 14.473 1.00 86.38 112 LEU A C 1
ATOM 785 O O . LEU A 1 112 ? -10.983 7.026 13.356 1.00 86.38 112 LEU A O 1
ATOM 789 N N . ALA A 1 113 ? -10.852 7.223 15.587 1.00 81.50 113 ALA A N 1
ATOM 790 C CA . ALA A 1 113 ? -10.510 8.644 15.594 1.00 81.50 113 ALA A CA 1
ATOM 791 C C . ALA A 1 113 ? -9.180 8.918 14.880 1.00 81.50 113 ALA A C 1
ATOM 793 O O . ALA A 1 113 ? -9.072 9.890 14.136 1.00 81.50 113 ALA A O 1
ATOM 794 N N . CYS A 1 114 ? -8.184 8.039 15.040 1.00 82.88 114 CYS A N 1
ATOM 795 C CA . CYS A 1 114 ? -6.934 8.135 14.292 1.00 82.88 114 CYS A CA 1
ATOM 796 C C . CYS A 1 114 ? -7.182 8.003 12.791 1.00 82.88 114 CYS A C 1
ATOM 798 O O . CYS A 1 114 ? -6.708 8.824 12.015 1.00 82.88 114 CYS A O 1
ATOM 800 N N . LEU A 1 115 ? -7.949 7.000 12.366 1.00 85.62 115 LEU A N 1
ATOM 801 C CA . LEU A 1 115 ? -8.232 6.809 10.947 1.00 85.62 115 LEU A CA 1
ATOM 802 C C . LEU A 1 115 ? -9.099 7.945 10.370 1.00 85.62 115 LEU A C 1
ATOM 804 O O . LEU A 1 115 ? -8.942 8.298 9.203 1.00 85.62 115 LEU A O 1
ATOM 808 N N . ALA A 1 116 ? -9.948 8.570 11.190 1.00 83.31 116 ALA A N 1
ATOM 809 C CA . ALA A 1 116 ? -10.728 9.746 10.813 1.00 83.31 116 ALA A CA 1
ATOM 810 C C . ALA A 1 116 ? -9.856 10.975 10.504 1.00 83.31 116 ALA A C 1
ATOM 812 O O . ALA A 1 116 ? -10.245 11.767 9.653 1.00 83.31 116 ALA A O 1
ATOM 813 N N . LEU A 1 117 ? -8.654 11.100 11.085 1.00 78.56 117 LEU A N 1
ATOM 814 C CA . LEU A 1 117 ? -7.702 12.156 10.699 1.00 78.56 117 LEU A CA 1
ATOM 815 C C . LEU A 1 117 ? -7.321 12.051 9.218 1.00 78.56 117 LEU A C 1
ATOM 817 O O . LEU A 1 117 ? -7.217 13.060 8.531 1.00 78.56 117 LEU A O 1
ATOM 821 N N . ALA A 1 118 ? -7.169 10.828 8.702 1.00 74.69 118 ALA A N 1
ATOM 822 C CA . ALA A 1 118 ? -6.901 10.622 7.283 1.00 74.69 118 ALA A CA 1
ATOM 823 C C . ALA A 1 118 ? -8.121 10.958 6.405 1.00 74.69 118 ALA A C 1
ATOM 825 O O . ALA A 1 118 ? -7.946 11.275 5.232 1.00 74.69 118 ALA A O 1
ATOM 826 N N . HIS A 1 119 ? -9.347 10.920 6.947 1.00 75.75 119 HIS A N 1
ATOM 827 C CA . HIS A 1 119 ? -10.571 11.239 6.202 1.00 75.75 119 HIS A CA 1
ATOM 828 C C . HIS A 1 119 ? -10.704 12.722 5.843 1.00 75.75 119 HIS A C 1
ATOM 830 O O . HIS A 1 119 ? -11.405 13.059 4.893 1.00 75.75 119 HIS A O 1
ATOM 836 N N . GLU A 1 120 ? -9.991 13.605 6.540 1.00 79.94 120 GLU A N 1
ATOM 837 C CA . GLU A 1 120 ? -9.940 15.026 6.185 1.00 79.94 120 GLU A CA 1
ATOM 838 C C . GLU A 1 120 ? -9.110 15.291 4.916 1.00 79.94 120 GLU A C 1
ATOM 840 O O . GLU A 1 120 ? -9.165 16.391 4.362 1.00 79.94 120 GLU A O 1
ATOM 845 N N . VAL A 1 121 ? -8.379 14.287 4.413 1.00 81.88 121 VAL A N 1
ATOM 846 C CA . VAL A 1 121 ? -7.574 14.405 3.196 1.00 81.88 121 VAL A CA 1
ATOM 847 C C . VAL A 1 121 ? -8.489 14.487 1.970 1.00 81.88 121 VAL A C 1
ATOM 849 O O . VAL A 1 121 ? -9.224 13.535 1.678 1.00 81.88 121 VAL A O 1
ATOM 852 N N . PRO A 1 122 ? -8.427 15.585 1.189 1.00 84.19 122 PRO A N 1
ATOM 853 C CA . PRO A 1 122 ? -9.198 15.705 -0.038 1.00 84.19 122 PRO A CA 1
ATOM 854 C C . PRO A 1 122 ? -8.918 14.529 -0.972 1.00 84.19 122 PRO A C 1
ATOM 856 O O . PRO A 1 122 ? -7.762 14.234 -1.256 1.00 84.19 122 PRO A O 1
ATOM 859 N N . GLY A 1 123 ? -9.985 13.886 -1.451 1.00 88.69 123 GLY A N 1
ATOM 860 C CA . GLY A 1 123 ? -9.913 12.782 -2.406 1.00 88.69 123 GLY A CA 1
ATOM 861 C C . GLY A 1 123 ? -9.710 11.391 -1.800 1.00 88.69 123 GLY A C 1
ATOM 862 O O . GLY A 1 123 ? -9.621 10.438 -2.580 1.00 88.69 123 GLY A O 1
ATOM 863 N N . LEU A 1 124 ? -9.690 11.242 -0.467 1.00 92.06 124 LEU A N 1
ATOM 864 C CA . LEU A 1 124 ? -9.830 9.933 0.179 1.00 92.06 124 LEU A CA 1
ATOM 865 C C . LEU A 1 124 ? -11.242 9.374 -0.047 1.00 92.06 124 LEU A C 1
ATOM 867 O O . LEU A 1 124 ? -12.231 10.001 0.325 1.00 92.06 124 LEU A O 1
ATOM 871 N N . GLU A 1 125 ? -11.333 8.173 -0.614 1.00 93.44 125 GLU A N 1
ATOM 872 C CA . GLU A 1 125 ? -12.602 7.446 -0.750 1.00 93.44 125 GLU A CA 1
ATOM 873 C C . GLU A 1 125 ? -12.861 6.549 0.459 1.00 93.44 125 GLU A C 1
ATOM 875 O O . GLU A 1 125 ? -13.960 6.527 1.010 1.00 93.44 125 GLU A O 1
ATOM 880 N N . TRP A 1 126 ? -11.832 5.822 0.891 1.00 94.81 126 TRP A N 1
ATOM 881 C CA . TRP A 1 126 ? -11.894 4.972 2.070 1.00 94.81 126 TRP A CA 1
ATOM 882 C C . TRP A 1 126 ? -10.508 4.729 2.657 1.00 94.81 126 TRP A C 1
ATOM 884 O O . TRP A 1 126 ? -9.483 4.856 1.981 1.00 94.81 126 TRP A O 1
ATOM 894 N N . GLY A 1 127 ? -10.490 4.337 3.925 1.00 95.00 127 GLY A N 1
ATOM 895 C CA . GLY A 1 127 ? -9.295 3.898 4.628 1.00 95.00 127 GLY A CA 1
ATOM 896 C C . GLY A 1 127 ? -9.607 2.750 5.572 1.00 95.00 127 GLY A C 1
ATOM 897 O O . GLY A 1 127 ? -10.713 2.669 6.102 1.00 95.00 127 GLY A O 1
ATOM 898 N N . VAL A 1 128 ? -8.633 1.872 5.795 1.00 96.12 128 VAL A N 1
ATOM 899 C CA . VAL A 1 128 ? -8.724 0.776 6.763 1.00 96.12 128 VAL A CA 1
ATOM 900 C C . VAL A 1 128 ? -7.440 0.637 7.570 1.00 96.12 128 VAL A C 1
ATOM 902 O O . VAL A 1 128 ? -6.335 0.804 7.051 1.00 96.12 128 VAL A O 1
ATOM 905 N N . LEU A 1 129 ? -7.593 0.298 8.848 1.00 95.38 129 LEU A N 1
ATOM 906 C CA . LEU A 1 129 ? -6.507 -0.117 9.727 1.00 95.38 129 LEU A CA 1
ATOM 907 C C . LEU A 1 129 ? -6.520 -1.642 9.826 1.00 95.38 129 LEU A C 1
ATOM 909 O O . LEU A 1 129 ? -7.492 -2.234 10.295 1.00 95.38 129 LEU A O 1
ATOM 913 N N . VAL A 1 130 ? -5.430 -2.272 9.405 1.00 94.94 130 VAL A N 1
ATOM 914 C CA . VAL A 1 130 ? -5.267 -3.727 9.388 1.00 94.94 130 VAL A CA 1
ATOM 915 C C . VAL A 1 130 ? -4.209 -4.115 10.408 1.00 94.94 130 VAL A C 1
ATOM 917 O O . VAL A 1 130 ? -3.084 -3.613 10.362 1.00 94.94 130 VAL A O 1
ATOM 920 N N . ARG A 1 131 ? -4.539 -5.039 11.309 1.00 93.88 131 ARG A N 1
ATOM 921 C CA . ARG A 1 131 ? -3.598 -5.591 12.292 1.00 93.88 131 ARG A CA 1
ATOM 922 C C . ARG A 1 131 ? -2.736 -6.694 11.668 1.00 93.88 131 ARG A C 1
ATOM 924 O O . ARG A 1 131 ? -3.089 -7.291 10.654 1.00 93.88 131 ARG A O 1
ATOM 931 N N . ARG A 1 132 ? -1.579 -6.995 12.268 1.00 91.25 132 ARG A N 1
ATOM 932 C CA . ARG A 1 132 ? -0.655 -8.057 11.809 1.00 91.25 132 ARG A CA 1
ATOM 933 C C . ARG A 1 132 ? -1.287 -9.443 11.666 1.00 91.25 132 ARG A C 1
ATOM 935 O O . ARG A 1 132 ? -0.835 -10.221 10.830 1.00 91.25 132 ARG A O 1
ATOM 942 N N . ASP A 1 133 ? -2.311 -9.749 12.455 1.00 89.94 133 ASP A N 1
ATOM 943 C CA . ASP A 1 133 ? -3.075 -10.997 12.357 1.00 89.94 133 ASP A CA 1
ATOM 944 C C . ASP A 1 133 ? -4.083 -11.001 11.193 1.00 89.94 133 ASP A C 1
ATOM 946 O O . ASP A 1 133 ? -4.806 -11.979 11.028 1.00 89.94 133 ASP A O 1
ATOM 950 N N . ARG A 1 134 ? -4.073 -9.954 10.350 1.00 89.94 134 ARG A N 1
ATOM 951 C CA . ARG A 1 134 ? -4.867 -9.785 9.120 1.00 89.94 134 ARG A CA 1
ATOM 952 C C . ARG A 1 134 ? -6.324 -9.413 9.363 1.00 89.94 134 ARG A C 1
ATOM 954 O O . ARG A 1 134 ? -7.127 -9.464 8.435 1.00 89.94 134 ARG A O 1
ATOM 961 N N . SER A 1 135 ? -6.664 -9.055 10.592 1.00 90.81 135 SER A N 1
ATOM 962 C CA . SER A 1 135 ? -7.993 -8.566 10.933 1.00 90.81 135 SER A CA 1
ATOM 963 C C . SER A 1 135 ? -8.106 -7.053 10.704 1.00 90.81 135 SER A C 1
ATOM 965 O O . SER A 1 135 ? -7.119 -6.312 10.799 1.00 90.81 135 SER A O 1
ATOM 967 N N . VAL A 1 136 ? -9.312 -6.591 10.371 1.00 93.25 136 VAL A N 1
ATOM 968 C CA . VAL A 1 136 ? -9.599 -5.166 10.134 1.00 93.25 136 VAL A CA 1
ATOM 969 C C . VAL A 1 136 ? -10.082 -4.550 11.439 1.00 93.25 136 VAL A C 1
ATOM 971 O O . VAL A 1 136 ? -11.087 -4.991 11.986 1.00 93.25 136 VAL A O 1
ATOM 974 N N . MET A 1 137 ? -9.357 -3.555 11.946 1.00 92.69 137 MET A N 1
ATOM 975 C CA . MET A 1 137 ? -9.607 -2.922 13.249 1.00 92.69 137 MET A CA 1
ATOM 976 C C . MET A 1 137 ? -10.524 -1.710 13.150 1.00 92.69 137 MET A C 1
ATOM 978 O O . MET A 1 137 ? -11.351 -1.478 14.019 1.00 92.69 137 MET A O 1
ATOM 982 N N . ALA A 1 138 ? -10.351 -0.915 12.100 1.00 92.69 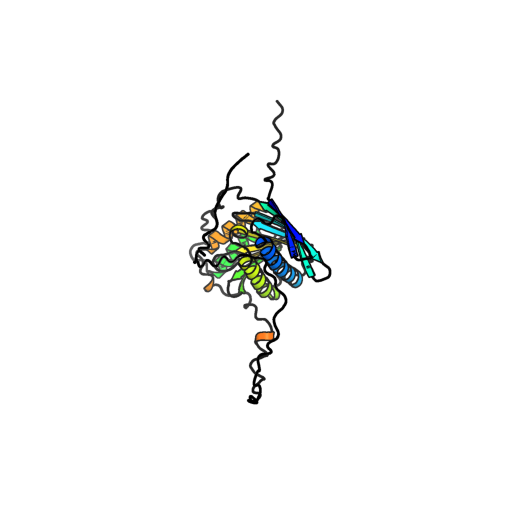138 ALA A N 1
ATOM 983 C CA . ALA A 1 138 ? -11.110 0.305 11.884 1.00 92.69 138 ALA A CA 1
ATOM 984 C C . ALA A 1 138 ? -11.245 0.565 10.385 1.00 92.69 138 ALA A C 1
ATOM 986 O O . ALA A 1 138 ? -10.378 0.170 9.598 1.00 92.69 138 ALA A O 1
ATOM 987 N N . SER A 1 139 ? -12.310 1.262 10.004 1.00 94.19 139 SER A N 1
ATOM 988 C CA . SER A 1 139 ? -12.544 1.721 8.638 1.00 94.19 139 SER A CA 1
ATOM 989 C C . SER A 1 139 ? -13.152 3.118 8.632 1.00 94.19 139 SER A C 1
ATOM 991 O O . SER A 1 139 ? -13.948 3.450 9.509 1.00 94.19 139 SER A O 1
ATOM 993 N N . VAL A 1 140 ? -12.818 3.909 7.618 1.00 92.81 140 VAL A N 1
ATOM 994 C CA . VAL A 1 140 ? -13.468 5.187 7.295 1.00 92.81 140 VAL A CA 1
ATOM 995 C C . VAL A 1 140 ? -13.895 5.185 5.832 1.00 92.81 140 VAL A C 1
ATOM 997 O O . VAL A 1 140 ? -13.246 4.549 4.998 1.00 92.81 140 VAL A O 1
ATOM 1000 N N . GLY A 1 141 ? -14.974 5.904 5.522 1.00 89.62 141 GLY A N 1
ATOM 1001 C CA . GLY A 1 141 ? -15.637 5.818 4.220 1.00 89.62 141 GLY A CA 1
ATOM 1002 C C . GLY A 1 141 ? -16.419 4.511 4.061 1.00 89.62 141 GLY A C 1
ATOM 1003 O O . GLY A 1 141 ? -16.885 3.938 5.045 1.00 89.62 141 GLY A O 1
ATOM 1004 N N . GLU A 1 142 ? -16.545 4.041 2.820 1.00 88.94 142 GLU A N 1
ATOM 1005 C CA . GLU A 1 142 ? -17.321 2.841 2.465 1.00 88.94 142 GLU A CA 1
ATOM 1006 C C . GLU A 1 142 ? -16.451 1.795 1.734 1.00 88.94 142 GLU A C 1
ATOM 1008 O O . GLU A 1 142 ? -16.652 1.536 0.546 1.00 88.94 142 GLU A O 1
ATOM 1013 N N . PRO A 1 143 ? -15.440 1.191 2.394 1.00 91.50 143 PRO A N 1
ATOM 1014 C CA . PRO A 1 143 ? -14.677 0.105 1.788 1.00 91.50 143 PRO A CA 1
ATOM 1015 C C . PRO A 1 143 ? -15.518 -1.176 1.676 1.00 91.50 143 PRO A C 1
ATOM 1017 O O . PRO A 1 143 ? -16.381 -1.454 2.511 1.00 91.50 143 PRO A O 1
ATOM 1020 N N . HIS A 1 144 ? -15.199 -2.025 0.697 1.00 90.62 144 HIS A N 1
ATOM 1021 C CA . HIS A 1 144 ? -15.732 -3.389 0.612 1.00 90.62 144 HIS A CA 1
ATOM 1022 C C . HIS A 1 144 ? -15.146 -4.264 1.733 1.00 90.62 144 HIS A C 1
ATOM 1024 O O . HIS A 1 144 ? -14.136 -4.936 1.529 1.00 90.62 144 HIS A O 1
ATOM 1030 N N . LEU A 1 145 ? -15.750 -4.227 2.927 1.00 88.69 145 LEU A N 1
ATOM 1031 C CA . LEU A 1 145 ? -15.207 -4.851 4.143 1.00 88.69 145 LEU A CA 1
ATOM 1032 C C . LEU A 1 145 ? -14.872 -6.341 3.985 1.00 88.69 145 LEU A C 1
ATOM 1034 O O . LEU A 1 145 ? -13.852 -6.771 4.515 1.00 88.69 145 LEU A O 1
ATOM 1038 N N . ASP A 1 146 ? -15.641 -7.094 3.199 1.00 89.69 146 ASP A N 1
ATOM 1039 C CA . ASP A 1 146 ? -15.395 -8.525 2.955 1.00 89.69 146 ASP A CA 1
ATOM 1040 C C . ASP A 1 146 ? -14.068 -8.790 2.217 1.00 89.69 146 ASP A C 1
ATOM 1042 O O . ASP A 1 146 ? -13.425 -9.816 2.425 1.00 89.69 146 ASP A O 1
ATOM 1046 N N . ALA A 1 147 ? -13.614 -7.839 1.395 1.00 91.62 147 ALA A N 1
ATOM 1047 C CA . ALA A 1 147 ? -12.351 -7.913 0.659 1.00 91.62 147 ALA A CA 1
ATOM 1048 C C . ALA A 1 147 ? -11.145 -7.396 1.468 1.00 91.62 147 ALA A C 1
ATOM 1050 O O . ALA A 1 147 ? -9.988 -7.681 1.142 1.00 91.62 147 ALA A O 1
ATOM 1051 N N . MET A 1 148 ? -11.387 -6.612 2.523 1.00 94.56 148 MET A N 1
ATOM 1052 C CA . MET A 1 148 ? -10.331 -5.918 3.267 1.00 94.56 148 MET A CA 1
ATOM 1053 C C . MET A 1 148 ? -9.334 -6.845 3.971 1.00 94.56 148 MET A C 1
ATOM 1055 O O . MET A 1 148 ? -8.151 -6.500 3.982 1.00 94.56 148 MET A O 1
ATOM 1059 N N . PRO A 1 149 ? -9.717 -8.015 4.517 1.00 92.69 149 PRO A N 1
ATOM 1060 C CA . PRO A 1 149 ? -8.743 -8.943 5.078 1.00 92.69 149 PRO A CA 1
ATOM 1061 C C . PRO A 1 149 ? -7.710 -9.416 4.041 1.00 92.69 149 PRO A C 1
ATOM 1063 O O . PRO A 1 149 ? -6.513 -9.465 4.329 1.00 92.69 149 PRO A O 1
ATOM 1066 N N . GLU A 1 150 ? -8.145 -9.708 2.814 1.00 94.25 150 GLU A N 1
ATOM 1067 C CA . GLU A 1 150 ? -7.271 -10.146 1.720 1.00 94.25 150 GLU A CA 1
ATOM 1068 C C . GLU A 1 150 ? -6.342 -9.013 1.252 1.00 94.25 150 GLU A C 1
ATOM 1070 O O . GLU A 1 150 ? -5.127 -9.193 1.106 1.00 94.25 150 GLU A O 1
ATOM 1075 N N . VAL A 1 151 ? -6.895 -7.805 1.098 1.00 96.25 151 VAL A N 1
ATOM 1076 C CA . VAL A 1 151 ? -6.128 -6.579 0.818 1.00 96.25 151 VAL A CA 1
ATOM 1077 C C . VAL A 1 151 ? -5.111 -6.312 1.926 1.00 96.25 151 VAL A C 1
ATOM 1079 O O . VAL A 1 151 ? -3.963 -5.962 1.646 1.00 96.25 151 VAL A O 1
ATOM 1082 N N . GLY A 1 152 ? -5.496 -6.538 3.179 1.00 95.56 152 GLY A N 1
ATOM 1083 C CA . GLY A 1 152 ? -4.644 -6.422 4.352 1.00 95.56 152 GLY A CA 1
ATOM 1084 C C . GLY A 1 152 ? -3.456 -7.381 4.320 1.00 95.56 152 GLY A C 1
ATOM 1085 O O . GLY A 1 152 ? -2.319 -6.955 4.521 1.00 95.56 152 GLY A O 1
ATOM 1086 N N . VAL A 1 153 ? -3.685 -8.656 3.983 1.00 95.62 153 VAL A N 1
ATOM 1087 C CA . VAL A 1 153 ? -2.612 -9.651 3.790 1.00 95.62 153 VAL A CA 1
ATOM 1088 C C . VAL A 1 153 ? -1.623 -9.186 2.728 1.00 95.62 153 VAL A C 1
ATOM 1090 O O . VAL A 1 153 ? -0.412 -9.195 2.962 1.00 95.62 153 VAL A O 1
ATOM 1093 N N . ARG A 1 154 ? -2.120 -8.759 1.563 1.00 97.19 154 ARG A N 1
ATOM 1094 C CA . ARG A 1 154 ? -1.257 -8.300 0.468 1.00 97.19 154 ARG A CA 1
ATOM 1095 C C . ARG A 1 154 ? -0.506 -7.024 0.831 1.00 97.19 154 ARG A C 1
ATOM 1097 O O . ARG A 1 154 ? 0.675 -6.924 0.518 1.00 97.19 154 ARG A O 1
ATOM 1104 N N . SER A 1 155 ? -1.138 -6.107 1.556 1.00 97.75 155 SER A N 1
ATOM 1105 C CA . SER A 1 155 ? -0.521 -4.873 2.056 1.00 97.75 155 SER A CA 1
ATOM 1106 C C . SER A 1 155 ? 0.614 -5.159 3.041 1.00 97.75 155 SER A C 1
ATOM 1108 O O . SER A 1 155 ? 1.710 -4.613 2.914 1.00 97.75 155 SER A O 1
ATOM 1110 N N . LEU A 1 156 ? 0.410 -6.089 3.977 1.00 96.69 156 LEU A N 1
ATOM 1111 C CA . LEU A 1 156 ? 1.472 -6.563 4.868 1.00 96.69 156 LEU A CA 1
ATOM 1112 C C . LEU A 1 156 ? 2.593 -7.264 4.085 1.00 96.69 156 LEU A C 1
ATOM 1114 O O . LEU A 1 156 ? 3.769 -7.057 4.384 1.00 96.69 156 LEU A O 1
ATOM 1118 N N . GLY A 1 157 ? 2.249 -8.041 3.054 1.00 97.25 157 GLY A N 1
ATOM 1119 C CA . GLY A 1 157 ? 3.207 -8.676 2.148 1.00 97.25 157 GLY A CA 1
ATOM 1120 C C . GLY A 1 157 ? 4.042 -7.670 1.350 1.00 97.25 157 GLY A C 1
ATOM 1121 O O . GLY A 1 157 ? 5.250 -7.853 1.221 1.00 97.25 157 GLY A O 1
ATOM 1122 N N . VAL A 1 158 ? 3.431 -6.582 0.872 1.00 97.31 158 VAL A N 1
ATOM 1123 C CA . VAL A 1 158 ? 4.113 -5.456 0.217 1.00 97.31 158 VAL A CA 1
ATOM 1124 C C . VAL A 1 158 ? 5.149 -4.857 1.155 1.00 97.31 158 VAL A C 1
ATOM 1126 O O . VAL A 1 158 ? 6.302 -4.672 0.769 1.00 97.31 158 VAL A O 1
ATOM 1129 N N . LEU A 1 159 ? 4.742 -4.572 2.395 1.00 96.69 159 LEU A N 1
ATOM 1130 C CA . LEU A 1 159 ? 5.640 -4.012 3.390 1.00 96.69 159 LEU A CA 1
ATOM 1131 C C . LEU A 1 159 ? 6.768 -5.007 3.691 1.00 96.69 159 LEU A C 1
ATOM 1133 O O . LEU A 1 159 ? 7.928 -4.639 3.633 1.00 96.69 159 LEU A O 1
ATOM 1137 N N . ALA A 1 160 ? 6.485 -6.288 3.910 1.00 95.56 160 ALA A N 1
ATOM 1138 C CA . ALA A 1 160 ? 7.537 -7.284 4.125 1.00 95.56 160 ALA A CA 1
ATOM 1139 C C . ALA A 1 160 ? 8.486 -7.454 2.917 1.00 95.56 160 ALA A C 1
ATOM 1141 O O . ALA A 1 160 ? 9.654 -7.790 3.097 1.00 95.56 160 ALA A O 1
ATOM 1142 N N . GLY A 1 161 ? 7.993 -7.219 1.698 1.00 95.81 161 GLY A N 1
ATOM 1143 C CA . GLY A 1 161 ? 8.727 -7.407 0.448 1.00 95.81 161 GLY A CA 1
ATOM 1144 C C . GLY A 1 161 ? 9.682 -6.276 0.064 1.00 95.81 161 GLY A C 1
ATOM 1145 O O . GLY A 1 161 ? 10.495 -6.473 -0.836 1.00 95.81 161 GLY A O 1
ATOM 1146 N N . LEU A 1 162 ? 9.607 -5.111 0.714 1.00 95.12 162 LEU A N 1
ATOM 1147 C CA . LEU A 1 162 ? 10.491 -3.969 0.454 1.00 95.12 162 LEU A CA 1
ATOM 1148 C C . LEU A 1 162 ? 11.475 -3.755 1.602 1.00 95.12 162 LEU A C 1
ATOM 1150 O O . LEU A 1 162 ? 11.119 -3.847 2.782 1.00 95.12 162 LEU A O 1
ATOM 1154 N N . ASP A 1 163 ? 12.707 -3.387 1.247 1.00 93.88 163 ASP A N 1
ATOM 1155 C CA . ASP A 1 163 ? 13.675 -2.884 2.221 1.00 93.88 163 ASP A CA 1
ATOM 1156 C C . ASP A 1 163 ? 13.090 -1.678 2.977 1.00 93.88 163 ASP A C 1
ATOM 1158 O O . ASP A 1 163 ? 12.462 -0.797 2.380 1.00 93.88 163 ASP A O 1
ATOM 1162 N N . GLU A 1 164 ? 13.280 -1.657 4.298 1.00 91.19 164 GLU A N 1
ATOM 1163 C CA . GLU A 1 164 ? 12.688 -0.674 5.209 1.00 91.19 164 GLU A CA 1
ATOM 1164 C C . GLU A 1 164 ? 12.954 0.768 4.768 1.00 91.19 164 GLU A C 1
ATOM 1166 O O . GLU A 1 164 ? 12.041 1.593 4.802 1.00 91.19 164 GLU A O 1
ATOM 1171 N N . ARG A 1 165 ? 14.148 1.049 4.229 1.00 91.06 165 ARG A N 1
ATOM 1172 C CA . ARG A 1 165 ? 14.533 2.396 3.780 1.00 91.06 165 ARG A CA 1
ATOM 1173 C C . ARG A 1 165 ? 13.626 2.973 2.694 1.00 91.06 165 ARG A C 1
ATOM 1175 O O . ARG A 1 165 ? 13.612 4.185 2.506 1.00 91.06 165 ARG A O 1
ATOM 1182 N N . TYR A 1 166 ? 12.921 2.118 1.953 1.00 90.62 166 TYR A N 1
ATOM 1183 C CA . TYR A 1 166 ? 12.020 2.536 0.885 1.00 90.62 166 TYR A CA 1
ATOM 1184 C C . TYR A 1 166 ? 10.592 2.748 1.370 1.00 90.62 166 TYR A C 1
ATOM 1186 O O . TYR A 1 166 ? 9.900 3.593 0.820 1.00 90.62 166 TYR A O 1
ATOM 1194 N N . ARG A 1 167 ? 10.153 1.997 2.380 1.00 90.44 167 ARG A N 1
ATOM 1195 C CA . ARG A 1 167 ? 8.744 1.897 2.800 1.00 90.44 167 ARG A CA 1
ATOM 1196 C C . ARG A 1 167 ? 8.453 2.488 4.177 1.00 90.44 167 ARG A C 1
ATOM 1198 O O . ARG A 1 167 ? 7.355 2.293 4.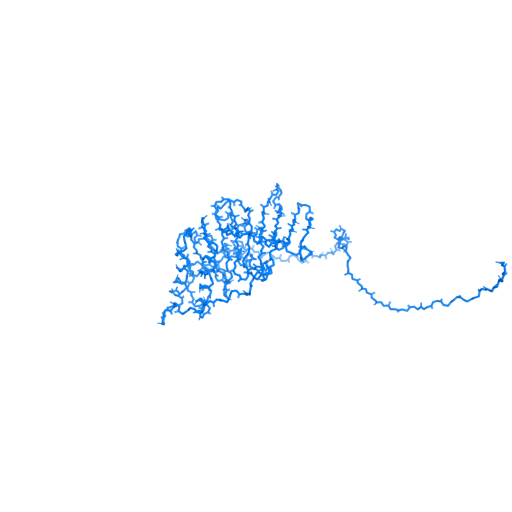684 1.00 90.44 167 ARG A O 1
ATOM 1205 N N . GLU A 1 168 ? 9.445 3.112 4.803 1.00 88.06 168 GLU A N 1
ATOM 1206 C CA . GLU A 1 168 ? 9.398 3.627 6.177 1.00 88.06 168 GLU A CA 1
ATOM 1207 C C . GLU A 1 168 ? 8.151 4.476 6.464 1.00 88.06 168 GLU A C 1
ATOM 1209 O O . GLU A 1 168 ? 7.583 4.382 7.555 1.00 88.06 168 GLU A O 1
ATOM 1214 N N . THR A 1 169 ? 7.723 5.276 5.482 1.00 89.69 169 THR A N 1
ATOM 1215 C CA . THR A 1 169 ? 6.547 6.141 5.583 1.00 89.69 169 THR A CA 1
ATOM 1216 C C . THR A 1 169 ? 5.349 5.535 4.872 1.00 89.69 169 THR A C 1
ATOM 1218 O O . THR A 1 169 ? 4.340 5.288 5.517 1.00 89.69 169 THR A O 1
ATOM 1221 N N . CYS A 1 170 ? 5.428 5.288 3.563 1.00 93.12 170 CYS A N 1
ATOM 1222 C CA . CYS A 1 170 ? 4.344 4.647 2.817 1.00 93.12 170 CYS A CA 1
ATOM 1223 C C . CYS A 1 170 ? 4.777 4.177 1.423 1.00 93.12 170 CYS A C 1
ATOM 1225 O O . CYS A 1 170 ? 5.820 4.561 0.888 1.00 93.12 170 CYS A O 1
ATOM 1227 N N . VAL A 1 171 ? 3.944 3.328 0.827 1.00 96.94 171 VAL A N 1
ATOM 1228 C CA . VAL A 1 171 ? 4.055 2.834 -0.545 1.00 96.94 171 VAL A CA 1
ATOM 1229 C C . VAL A 1 171 ? 2.780 3.204 -1.293 1.00 96.94 171 VAL A C 1
ATOM 1231 O O . VAL A 1 171 ? 1.679 2.958 -0.811 1.00 96.94 171 VAL A O 1
ATOM 1234 N N . TRP A 1 172 ? 2.940 3.787 -2.473 1.00 97.31 172 TRP A N 1
ATOM 1235 C CA . TRP A 1 172 ? 1.882 4.277 -3.343 1.00 97.31 172 TRP A CA 1
ATOM 1236 C C . TRP A 1 172 ? 1.759 3.372 -4.560 1.00 97.31 172 TRP A C 1
ATOM 1238 O O . TRP A 1 172 ? 2.737 3.143 -5.273 1.00 97.31 172 TRP A O 1
ATOM 1248 N N . PHE A 1 173 ? 0.545 2.917 -4.827 1.00 98.12 173 PHE A N 1
ATOM 1249 C CA . PHE A 1 173 ? 0.192 2.087 -5.967 1.00 98.12 173 PHE A CA 1
ATOM 1250 C C . PHE A 1 173 ? -0.769 2.848 -6.856 1.00 98.12 173 PHE A C 1
ATOM 1252 O O . PHE A 1 173 ? -1.946 2.974 -6.528 1.00 98.12 173 PHE A O 1
ATOM 1259 N N . GLY A 1 174 ? -0.270 3.366 -7.973 1.00 97.25 174 GLY A N 1
ATOM 1260 C CA . GLY A 1 174 ? -1.119 3.973 -8.986 1.00 97.25 174 GLY A CA 1
ATOM 1261 C C . GLY A 1 174 ? -1.734 2.882 -9.849 1.00 97.25 174 GLY A C 1
ATOM 1262 O O . GLY A 1 174 ? -1.004 2.195 -10.568 1.00 97.25 174 GLY A O 1
ATOM 1263 N N . PHE A 1 175 ? -3.053 2.740 -9.791 1.00 97.62 175 PHE A N 1
ATOM 1264 C CA . PHE A 1 175 ? -3.847 1.938 -10.716 1.00 97.62 175 PHE A CA 1
ATOM 1265 C C . PHE A 1 175 ? -4.524 2.839 -11.755 1.00 97.62 175 PHE A C 1
ATOM 1267 O O . PHE A 1 175 ? -4.536 4.063 -11.625 1.00 97.62 175 PHE A O 1
ATOM 1274 N N . GLU A 1 176 ? -5.103 2.238 -12.792 1.00 95.44 176 GLU A N 1
ATOM 1275 C CA . GLU A 1 176 ? -5.828 2.960 -13.848 1.00 95.44 176 GLU A CA 1
ATOM 1276 C C . GLU A 1 176 ? -6.969 3.835 -13.309 1.00 95.44 176 GLU A C 1
ATOM 1278 O O . GLU A 1 176 ? -7.251 4.893 -13.874 1.00 95.44 176 GLU A O 1
ATOM 1283 N N . HIS A 1 177 ? -7.635 3.410 -12.232 1.00 92.94 177 HIS A N 1
ATOM 1284 C CA . HIS A 1 177 ? -8.800 4.120 -11.705 1.00 92.94 177 HIS A CA 1
ATOM 1285 C C . HIS A 1 177 ? -8.522 4.886 -10.416 1.00 92.94 177 HIS A C 1
ATOM 1287 O O . HIS A 1 177 ? -9.177 5.901 -10.177 1.00 92.94 177 HIS A O 1
ATOM 1293 N N . ARG A 1 178 ? -7.595 4.416 -9.577 1.00 95.31 178 ARG A N 1
ATOM 1294 C CA . ARG A 1 178 ? -7.363 4.929 -8.217 1.00 95.31 178 ARG A CA 1
ATOM 1295 C C . ARG A 1 178 ? -5.917 4.752 -7.788 1.00 95.31 178 ARG A C 1
ATOM 1297 O O . ARG A 1 178 ? -5.165 4.002 -8.401 1.00 95.31 178 ARG A O 1
ATOM 1304 N N . THR A 1 179 ? -5.545 5.407 -6.696 1.00 96.19 179 THR A N 1
ATOM 1305 C CA . THR A 1 179 ? -4.275 5.156 -6.017 1.00 96.19 179 THR A CA 1
ATOM 1306 C C . THR A 1 179 ? -4.527 4.495 -4.672 1.00 96.19 179 THR A C 1
ATOM 1308 O O . THR A 1 179 ? -5.336 4.987 -3.889 1.00 96.19 179 THR A O 1
ATOM 1311 N N . VAL A 1 180 ? -3.818 3.403 -4.388 1.00 97.50 180 VAL A N 1
ATOM 1312 C CA . VAL A 1 180 ? -3.813 2.773 -3.062 1.00 97.50 180 VAL A CA 1
ATOM 1313 C C . VAL A 1 180 ? -2.535 3.152 -2.334 1.00 97.50 180 VAL A C 1
ATOM 1315 O O . VAL A 1 180 ? -1.446 3.054 -2.896 1.00 97.50 180 VAL A O 1
ATOM 1318 N N . VAL A 1 181 ? -2.656 3.567 -1.079 1.00 97.25 181 VAL A N 1
ATOM 1319 C CA . VAL A 1 181 ? -1.524 3.924 -0.222 1.00 97.25 181 VAL A CA 1
ATOM 1320 C C . VAL A 1 181 ? -1.451 2.939 0.929 1.00 97.25 181 VAL A C 1
ATOM 1322 O O . VAL A 1 181 ? -2.433 2.746 1.638 1.00 97.25 181 VAL A O 1
ATOM 1325 N N . VAL A 1 182 ? -0.288 2.324 1.120 1.00 97.62 182 VAL A N 1
ATOM 1326 C CA . VAL A 1 182 ? -0.018 1.387 2.213 1.00 97.62 182 VAL A CA 1
ATOM 1327 C C . VAL A 1 182 ? 1.044 1.987 3.124 1.00 97.62 182 VAL A C 1
ATOM 1329 O O . VAL A 1 182 ? 2.172 2.222 2.698 1.00 97.62 182 VAL A O 1
ATOM 1332 N N . SER A 1 183 ? 0.696 2.216 4.386 1.00 95.81 183 SER A N 1
ATOM 1333 C CA . SER A 1 183 ? 1.581 2.793 5.401 1.00 95.81 183 SER A CA 1
ATOM 1334 C C . SER A 1 183 ? 1.861 1.768 6.502 1.00 95.81 183 SER A C 1
ATOM 1336 O O . SER A 1 183 ? 0.905 1.231 7.071 1.00 95.81 183 SER A O 1
ATOM 1338 N N . PRO A 1 184 ? 3.129 1.480 6.853 1.00 94.62 184 PRO A N 1
ATOM 1339 C CA . PRO A 1 184 ? 3.435 0.616 7.984 1.00 94.62 184 PRO A CA 1
ATOM 1340 C C . PRO A 1 184 ? 3.004 1.256 9.308 1.00 94.62 184 PRO A C 1
ATOM 1342 O O . PRO A 1 184 ? 3.140 2.463 9.506 1.00 94.62 184 PRO A O 1
ATOM 1345 N N . MET A 1 185 ? 2.539 0.413 10.228 1.00 91.06 185 MET A N 1
ATOM 1346 C CA . MET A 1 185 ? 2.251 0.753 11.622 1.00 91.06 185 MET A CA 1
ATOM 1347 C C . MET A 1 185 ? 2.960 -0.247 12.544 1.00 91.06 185 MET A C 1
ATOM 1349 O O . MET A 1 185 ? 3.283 -1.365 12.135 1.00 91.06 185 MET A O 1
ATOM 1353 N N . ASP A 1 186 ? 3.171 0.118 13.809 1.00 86.25 186 ASP A N 1
ATOM 1354 C CA . ASP A 1 186 ? 3.932 -0.713 14.756 1.00 86.25 186 ASP A CA 1
ATOM 1355 C C . ASP A 1 186 ? 3.308 -2.104 14.976 1.00 86.25 186 ASP A C 1
ATOM 1357 O O . ASP A 1 186 ? 4.033 -3.060 15.247 1.00 86.25 186 ASP A O 1
ATOM 1361 N N . HIS A 1 187 ? 1.992 -2.246 14.779 1.00 85.81 187 HIS A N 1
ATOM 1362 C CA . HIS A 1 187 ? 1.235 -3.495 14.946 1.00 85.81 187 HIS A CA 1
ATOM 1363 C C . HIS A 1 187 ? 0.416 -3.888 13.702 1.00 85.81 187 HIS A C 1
ATOM 1365 O O . HIS A 1 187 ? -0.479 -4.730 13.782 1.00 85.81 187 HIS A O 1
ATOM 1371 N N . GLY A 1 188 ? 0.726 -3.325 12.529 1.00 92.75 188 GLY A N 1
ATOM 1372 C CA . GLY A 1 188 ? -0.062 -3.576 11.324 1.00 92.75 188 GLY A CA 1
ATOM 1373 C C . GLY A 1 188 ? 0.262 -2.639 10.168 1.00 92.75 188 GLY A C 1
ATOM 1374 O O . GLY A 1 188 ? 1.419 -2.286 9.940 1.00 92.75 188 GLY A O 1
ATOM 1375 N N . CYS A 1 189 ? -0.767 -2.227 9.440 1.00 95.69 189 CYS A N 1
ATOM 1376 C CA . CYS A 1 189 ? -0.6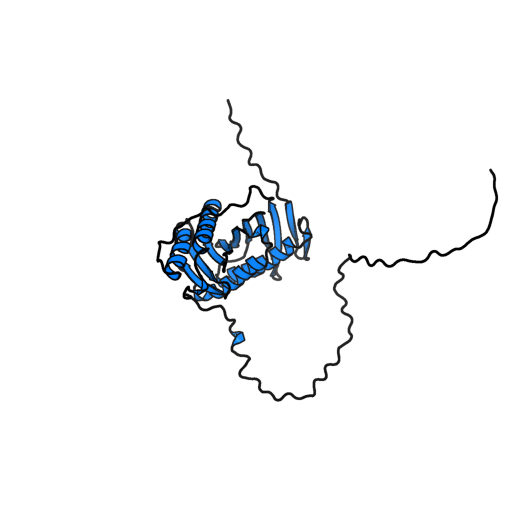65 -1.216 8.399 1.00 95.69 189 CYS A CA 1
ATOM 1377 C C . CYS A 1 189 ? -1.976 -0.444 8.240 1.00 95.69 189 CYS A C 1
ATOM 1379 O O . CYS A 1 189 ? -3.045 -0.929 8.605 1.00 95.69 189 CYS A O 1
ATOM 1381 N N . VAL A 1 190 ? -1.877 0.756 7.679 1.00 95.88 190 VAL A N 1
ATOM 1382 C CA . VAL A 1 190 ? -3.025 1.509 7.169 1.00 95.88 190 VAL A CA 1
ATOM 1383 C C . VAL A 1 190 ? -3.043 1.383 5.653 1.00 95.88 190 VAL A C 1
ATOM 1385 O O . VAL A 1 190 ? -1.999 1.515 5.012 1.00 95.88 190 VAL A O 1
ATOM 1388 N N . VAL A 1 191 ? -4.224 1.129 5.096 1.00 97.25 191 VAL A N 1
ATOM 1389 C CA . VAL A 1 191 ? -4.463 1.060 3.653 1.00 97.25 191 VAL A CA 1
ATOM 1390 C C . VAL A 1 191 ? -5.508 2.101 3.290 1.00 97.25 191 VAL A C 1
ATOM 1392 O O . VAL A 1 191 ? -6.588 2.115 3.871 1.00 97.25 191 VAL A O 1
ATOM 1395 N N . LEU A 1 192 ? -5.187 2.971 2.341 1.00 96.50 192 LEU A N 1
ATOM 1396 C CA . LEU A 1 192 ? -6.051 4.059 1.891 1.00 96.50 192 LEU A CA 1
ATOM 1397 C C . LEU A 1 192 ? -6.302 3.943 0.391 1.00 96.50 192 LEU A C 1
ATOM 1399 O O . LEU A 1 192 ? -5.387 3.582 -0.347 1.00 96.50 192 LEU A O 1
ATOM 1403 N N . CYS A 1 193 ? -7.491 4.322 -0.067 1.00 96.31 193 CYS A N 1
ATOM 1404 C CA . CYS A 1 193 ? -7.786 4.537 -1.481 1.00 96.31 193 CYS A CA 1
ATOM 1405 C C . CYS A 1 193 ? -8.086 6.008 -1.731 1.00 96.31 193 CYS A C 1
ATOM 1407 O O . CYS A 1 193 ? -8.979 6.587 -1.109 1.00 96.31 193 CYS A O 1
ATOM 1409 N N . VAL A 1 194 ? -7.334 6.605 -2.652 1.00 94.81 194 VAL A N 1
ATOM 1410 C CA . VAL A 1 194 ? -7.424 8.022 -2.997 1.00 94.81 194 VAL A CA 1
ATOM 1411 C C . VAL A 1 194 ? -7.608 8.207 -4.504 1.00 94.81 194 VAL A C 1
ATOM 1413 O O . VAL A 1 194 ? -7.060 7.465 -5.325 1.00 94.81 194 VAL A O 1
ATOM 1416 N N . THR A 1 195 ? -8.374 9.227 -4.881 1.00 91.69 195 THR A N 1
ATOM 1417 C CA . THR A 1 195 ? -8.564 9.657 -6.279 1.00 91.69 195 THR A CA 1
ATOM 1418 C C . THR A 1 195 ? -7.546 10.713 -6.684 1.00 91.69 195 THR A C 1
ATOM 1420 O O . THR A 1 195 ? -6.958 10.648 -7.761 1.00 91.69 195 THR A O 1
ATOM 1423 N N . GLN A 1 196 ? -7.328 11.677 -5.798 1.00 82.44 196 GLN A N 1
ATOM 1424 C CA . GLN A 1 196 ? -6.326 12.727 -5.879 1.00 82.44 196 GLN A CA 1
ATOM 1425 C C . GLN A 1 196 ? -5.897 13.013 -4.448 1.00 82.44 196 GLN A C 1
ATOM 1427 O O . GLN A 1 196 ? -6.749 13.069 -3.577 1.00 82.44 196 GLN A O 1
ATOM 1432 N N . ALA A 1 197 ? -4.605 13.170 -4.193 1.00 78.50 197 ALA A N 1
ATOM 1433 C CA . ALA A 1 197 ? -4.124 13.549 -2.873 1.00 78.50 197 ALA A CA 1
ATOM 1434 C C . ALA A 1 197 ? -2.901 14.448 -3.024 1.00 78.50 197 ALA A C 1
ATOM 1436 O O . ALA A 1 197 ? -2.035 14.191 -3.866 1.00 78.50 197 ALA A O 1
ATOM 1437 N N . ASP A 1 198 ? -2.817 15.482 -2.189 1.00 84.88 198 ASP A N 1
ATOM 1438 C CA . ASP A 1 198 ? -1.541 16.141 -1.940 1.00 84.88 198 ASP A CA 1
ATOM 1439 C C . ASP A 1 198 ? -0.655 15.144 -1.190 1.00 84.88 198 ASP A C 1
ATOM 1441 O O . ASP A 1 198 ? -0.910 14.799 -0.036 1.00 84.88 198 ASP A O 1
ATOM 1445 N N . THR A 1 199 ? 0.374 14.649 -1.877 1.00 84.56 199 THR A N 1
ATOM 1446 C CA . THR A 1 199 ? 1.309 13.657 -1.343 1.00 84.56 199 THR A CA 1
ATOM 1447 C C . THR A 1 199 ? 1.955 14.128 -0.045 1.00 84.56 199 THR A C 1
ATOM 1449 O O . THR A 1 199 ? 2.162 13.314 0.849 1.00 84.56 199 THR A O 1
ATOM 1452 N N . THR A 1 200 ? 2.249 15.424 0.081 1.00 84.81 200 THR A N 1
ATOM 1453 C CA . THR A 1 200 ? 2.907 15.975 1.273 1.00 84.81 200 THR A CA 1
ATOM 1454 C C . THR A 1 200 ? 1.942 15.985 2.450 1.00 84.81 200 THR A C 1
ATOM 1456 O O . THR A 1 200 ? 2.273 15.468 3.513 1.00 84.81 200 THR A O 1
ATOM 1459 N N . ALA A 1 201 ? 0.727 16.497 2.237 1.00 85.06 201 ALA A N 1
ATOM 1460 C CA . ALA A 1 201 ? -0.294 16.545 3.279 1.00 85.06 201 ALA A CA 1
ATOM 1461 C C . ALA A 1 201 ? -0.679 15.137 3.760 1.00 85.06 201 ALA A C 1
ATOM 1463 O O . ALA A 1 201 ? -0.708 14.885 4.962 1.00 85.06 201 ALA A O 1
ATOM 1464 N N . LEU A 1 202 ? -0.878 14.189 2.833 1.00 88.12 202 LEU A N 1
ATOM 1465 C CA . LEU A 1 202 ? -1.225 12.817 3.205 1.00 88.12 202 LEU A CA 1
ATOM 1466 C C . LEU A 1 202 ? -0.094 12.122 3.975 1.00 88.12 202 LEU A C 1
ATOM 1468 O O . LEU A 1 202 ? -0.360 11.355 4.897 1.00 88.12 202 LEU A O 1
ATOM 1472 N N . VAL A 1 203 ? 1.167 12.376 3.613 1.00 88.38 203 VAL A N 1
ATOM 1473 C CA . VAL A 1 203 ? 2.319 11.862 4.367 1.00 88.38 203 VAL A CA 1
ATOM 1474 C C . VAL A 1 203 ? 2.327 12.415 5.788 1.00 88.38 203 VAL A C 1
ATOM 1476 O O . VAL A 1 203 ? 2.490 11.640 6.730 1.00 88.38 203 VAL A O 1
ATOM 1479 N N . ASP A 1 204 ? 2.111 13.718 5.959 1.00 86.00 204 ASP A N 1
ATOM 1480 C CA . ASP A 1 204 ? 2.050 14.334 7.284 1.00 86.00 204 ASP A CA 1
ATOM 1481 C C . ASP A 1 204 ? 0.916 13.736 8.128 1.00 86.00 204 ASP A C 1
ATOM 1483 O O . ASP A 1 204 ? 1.133 13.390 9.292 1.00 86.00 204 ASP A O 1
ATOM 1487 N N . ASP A 1 205 ? -0.265 13.533 7.543 1.00 87.56 205 ASP A N 1
ATOM 1488 C CA . ASP A 1 205 ? -1.399 12.927 8.242 1.00 87.56 205 ASP A CA 1
ATOM 1489 C C . ASP A 1 205 ? -1.149 11.455 8.584 1.00 87.56 205 ASP A C 1
ATOM 1491 O O . ASP A 1 205 ? -1.399 11.044 9.715 1.00 87.56 205 ASP A O 1
ATOM 1495 N N . LEU A 1 206 ? -0.547 10.663 7.693 1.00 89.38 206 LEU A N 1
ATOM 1496 C CA . LEU A 1 206 ? -0.133 9.288 8.006 1.00 89.38 206 LEU A CA 1
ATOM 1497 C C . LEU A 1 206 ? 0.888 9.235 9.150 1.00 89.38 206 LEU A C 1
ATOM 1499 O O . LEU A 1 206 ? 0.808 8.361 10.018 1.00 89.38 206 LEU A O 1
ATOM 1503 N N . MET A 1 207 ? 1.823 10.187 9.196 1.00 87.44 207 MET A N 1
ATOM 1504 C CA . MET A 1 207 ? 2.787 10.296 10.291 1.00 87.44 207 MET A CA 1
ATOM 1505 C C . MET A 1 207 ? 2.108 10.671 11.613 1.00 87.44 207 MET A C 1
ATOM 1507 O O . MET A 1 207 ? 2.495 10.143 12.659 1.00 87.44 207 MET A O 1
ATOM 1511 N N . ARG A 1 208 ? 1.067 11.514 11.579 1.00 85.12 208 ARG A N 1
ATOM 1512 C CA . ARG A 1 208 ? 0.218 11.806 12.747 1.00 85.12 208 ARG A CA 1
ATOM 1513 C C . ARG A 1 208 ? -0.530 10.565 13.210 1.00 85.12 208 ARG A C 1
ATOM 1515 O O . ARG A 1 208 ? -0.414 10.208 14.377 1.00 85.12 208 ARG A O 1
ATOM 1522 N N . VAL A 1 209 ? -1.209 9.866 12.299 1.00 87.62 209 VAL A N 1
ATOM 1523 C CA . VAL A 1 209 ? -1.919 8.610 12.588 1.00 87.62 209 VAL A CA 1
ATOM 1524 C C . VAL A 1 209 ? -0.981 7.611 13.254 1.00 87.62 209 VAL A C 1
ATOM 1526 O O . VAL A 1 209 ? -1.301 7.072 14.311 1.00 87.62 209 VAL A O 1
ATOM 1529 N N . ARG A 1 210 ? 0.221 7.416 12.703 1.00 88.00 210 ARG A N 1
ATOM 1530 C CA . ARG A 1 210 ? 1.227 6.524 13.288 1.00 88.00 210 ARG A CA 1
ATOM 1531 C C . ARG A 1 210 ? 1.645 6.957 14.694 1.00 88.00 210 ARG A C 1
ATOM 1533 O O . ARG A 1 210 ? 1.732 6.115 15.586 1.00 88.00 210 ARG A O 1
ATOM 1540 N N . ALA A 1 211 ? 1.901 8.248 14.904 1.00 84.56 211 ALA A N 1
ATOM 1541 C CA . ALA A 1 211 ? 2.282 8.786 16.211 1.00 84.56 211 ALA A CA 1
ATOM 1542 C C . ALA A 1 211 ? 1.187 8.568 17.263 1.00 84.56 211 ALA A C 1
ATOM 1544 O O . ALA A 1 211 ? 1.484 8.197 18.398 1.00 84.56 211 ALA A O 1
ATOM 1545 N N . THR A 1 212 ? -0.068 8.777 16.869 1.00 83.75 212 THR A N 1
ATOM 1546 C CA . THR A 1 212 ? -1.237 8.674 17.741 1.00 83.75 212 THR A CA 1
ATOM 1547 C C . THR A 1 212 ? -1.628 7.223 18.031 1.00 83.75 212 THR A C 1
ATOM 1549 O O . THR A 1 212 ? -2.043 6.929 19.148 1.00 83.75 212 THR A O 1
ATOM 1552 N N . LEU A 1 213 ? -1.428 6.300 17.082 1.00 84.50 213 LEU A N 1
ATOM 1553 C CA . LEU A 1 213 ? -1.671 4.867 17.286 1.00 84.50 213 LEU A CA 1
ATOM 1554 C C . LEU A 1 213 ? -0.600 4.184 18.148 1.00 84.50 213 LEU A C 1
ATOM 1556 O O . LEU A 1 213 ? -0.886 3.180 18.791 1.00 84.50 213 LEU A O 1
ATOM 1560 N N . ARG A 1 214 ? 0.629 4.712 18.184 1.00 85.56 214 ARG A N 1
ATOM 1561 C CA . ARG A 1 214 ? 1.771 4.105 18.890 1.00 85.56 214 ARG A CA 1
ATOM 1562 C C . ARG A 1 214 ? 1.528 3.736 20.368 1.00 85.56 214 ARG A C 1
ATOM 1564 O O . ARG A 1 214 ? 1.982 2.666 20.766 1.00 85.56 214 ARG A O 1
ATOM 1571 N N . PRO A 1 215 ? 0.889 4.572 21.210 1.00 83.75 215 PRO A N 1
ATOM 1572 C CA . PRO A 1 215 ? 0.607 4.210 22.601 1.00 83.75 215 PRO A CA 1
ATOM 1573 C C . PRO A 1 215 ? -0.609 3.284 22.780 1.00 83.75 215 PRO A C 1
ATOM 1575 O O . PRO A 1 215 ? -0.869 2.862 23.906 1.00 83.75 215 PRO A O 1
ATOM 1578 N N . ILE A 1 216 ? -1.375 2.994 21.723 1.00 83.69 216 ILE A N 1
ATOM 1579 C CA . ILE A 1 216 ? -2.612 2.211 21.807 1.00 83.69 216 ILE A CA 1
ATOM 1580 C C . ILE A 1 216 ? -2.292 0.722 21.681 1.00 83.69 216 ILE A C 1
ATOM 1582 O O . ILE A 1 216 ? -1.648 0.281 20.730 1.00 83.69 216 ILE A O 1
ATOM 1586 N N . ASP A 1 217 ? -2.811 -0.070 22.617 1.00 85.12 217 ASP A N 1
ATOM 1587 C CA . ASP A 1 217 ? -2.772 -1.529 22.545 1.00 85.12 217 ASP A CA 1
ATOM 1588 C C . ASP A 1 217 ? -3.800 -2.040 21.516 1.00 85.12 217 ASP A C 1
ATOM 1590 O O . ASP A 1 217 ? -4.969 -2.265 21.843 1.00 85.12 217 ASP A O 1
ATOM 1594 N N . LEU A 1 218 ? -3.372 -2.192 20.254 1.00 83.06 218 LEU A N 1
ATOM 1595 C CA . LEU A 1 218 ? -4.230 -2.671 19.158 1.00 83.06 218 LEU A CA 1
ATOM 1596 C C . LEU A 1 218 ? -4.706 -4.121 19.340 1.00 83.06 218 LEU A C 1
ATOM 1598 O O . LEU A 1 218 ? -5.634 -4.550 18.650 1.00 83.06 218 LEU A O 1
ATOM 1602 N N . ASP A 1 219 ? -4.121 -4.886 20.262 1.00 85.69 219 ASP A N 1
ATOM 1603 C CA . ASP A 1 219 ? -4.582 -6.246 20.548 1.00 85.69 219 ASP A CA 1
ATOM 1604 C C . ASP A 1 219 ? -5.916 -6.241 21.315 1.00 85.69 219 ASP A C 1
ATOM 1606 O O . ASP A 1 219 ? -6.648 -7.230 21.295 1.00 85.69 219 ASP A O 1
ATOM 1610 N N . ARG A 1 220 ? -6.279 -5.105 21.931 1.00 85.88 220 ARG A N 1
ATOM 1611 C CA . ARG A 1 220 ? -7.557 -4.905 22.636 1.00 85.88 220 ARG A CA 1
ATOM 1612 C C . ARG A 1 220 ? -8.683 -4.369 21.759 1.00 85.88 220 ARG A C 1
ATOM 1614 O O . ARG A 1 220 ? -9.808 -4.296 22.240 1.00 85.88 220 ARG A O 1
ATOM 1621 N N . VAL A 1 221 ? -8.388 -3.977 20.521 1.00 85.62 221 VAL A N 1
ATOM 1622 C CA . VAL A 1 221 ? -9.395 -3.467 19.584 1.00 85.62 221 VAL A CA 1
ATOM 1623 C C . VAL A 1 221 ? -10.221 -4.631 19.047 1.00 85.62 221 VAL A C 1
ATOM 1625 O O . VAL A 1 221 ? -9.677 -5.669 18.651 1.00 85.62 221 VAL A O 1
ATOM 1628 N N . THR A 1 222 ? -11.540 -4.459 19.035 1.00 86.38 222 THR A N 1
ATOM 1629 C CA . THR A 1 222 ? -12.478 -5.450 18.512 1.00 86.38 222 THR A CA 1
ATOM 1630 C C . THR A 1 222 ? -12.432 -5.430 16.983 1.00 86.38 222 THR A C 1
ATOM 1632 O O . THR A 1 222 ? -12.653 -4.379 16.383 1.00 86.38 222 THR A O 1
ATOM 1635 N N . PRO A 1 223 ? -12.170 -6.566 16.312 1.00 87.88 223 PRO A N 1
ATOM 1636 C CA . PRO A 1 223 ? -12.144 -6.589 14.857 1.00 87.88 223 PRO A CA 1
ATOM 1637 C C . PRO A 1 223 ? -13.507 -6.278 14.230 1.00 87.88 223 PRO A C 1
ATOM 1639 O O . PRO A 1 223 ? -14.505 -6.906 14.576 1.00 87.88 223 PRO A O 1
ATOM 1642 N N . LEU A 1 224 ? -13.525 -5.373 13.247 1.00 84.50 224 LEU A N 1
ATOM 1643 C CA . LEU A 1 224 ? -14.672 -5.130 12.364 1.00 84.50 224 LEU A CA 1
ATOM 1644 C C . LEU A 1 224 ? -14.879 -6.276 11.369 1.00 84.50 224 LEU A C 1
ATOM 1646 O O . LEU A 1 224 ? -16.011 -6.594 11.019 1.00 84.50 224 LEU A O 1
ATOM 1650 N N . ALA A 1 225 ? -13.785 -6.894 10.917 1.00 79.50 225 ALA A N 1
ATOM 1651 C CA . ALA A 1 225 ? -13.812 -8.068 10.054 1.00 79.50 225 ALA A CA 1
ATOM 1652 C C . ALA A 1 225 ? -12.802 -9.112 10.538 1.00 79.50 225 ALA A C 1
ATOM 1654 O O . ALA A 1 225 ? -11.674 -8.783 10.934 1.00 79.50 225 ALA A O 1
ATOM 1655 N N . ALA A 1 226 ? -13.226 -10.376 10.493 1.00 74.50 226 ALA A N 1
ATOM 1656 C CA . ALA A 1 226 ? -12.401 -11.525 10.835 1.00 74.50 226 ALA A CA 1
ATOM 1657 C C . ALA A 1 226 ? -11.157 -11.604 9.927 1.00 74.50 226 ALA A C 1
ATOM 1659 O O . ALA A 1 226 ? -11.181 -11.122 8.791 1.00 74.50 226 ALA A O 1
ATOM 1660 N N . PRO A 1 227 ? -10.052 -12.198 10.408 1.00 67.44 227 PRO A N 1
ATOM 1661 C CA . PRO A 1 227 ? -8.844 -12.337 9.609 1.00 67.44 227 PRO A CA 1
ATOM 1662 C C . PRO A 1 227 ? -9.091 -13.187 8.360 1.00 67.44 227 PRO A C 1
ATOM 1664 O O . PRO A 1 227 ? -9.863 -14.145 8.394 1.00 67.44 227 PRO A O 1
ATOM 1667 N N . PHE A 1 228 ? -8.382 -12.868 7.274 1.00 68.81 228 PHE A N 1
ATOM 1668 C CA . PHE A 1 228 ? -8.480 -13.626 6.029 1.00 68.81 228 PHE A CA 1
ATOM 1669 C C . PHE A 1 228 ? -8.075 -15.086 6.256 1.00 68.81 228 PHE A C 1
ATOM 1671 O O . PHE A 1 228 ? -6.926 -15.373 6.620 1.00 68.81 228 PHE A O 1
ATOM 1678 N N . ARG A 1 229 ? -9.011 -15.997 5.990 1.00 68.38 229 ARG A N 1
ATOM 1679 C CA . ARG A 1 229 ? -8.775 -17.435 5.878 1.00 68.38 229 ARG A CA 1
ATOM 1680 C C . ARG A 1 229 ? -9.085 -17.839 4.436 1.00 68.38 229 ARG A C 1
ATOM 1682 O O . ARG A 1 229 ? -10.225 -17.652 4.019 1.00 68.38 229 ARG A O 1
ATOM 1689 N N . PRO A 1 230 ? -8.112 -18.336 3.655 1.00 62.06 230 PRO A N 1
ATOM 1690 C CA . PRO A 1 230 ? -8.429 -18.897 2.349 1.00 62.06 230 PRO A CA 1
ATOM 1691 C C . PRO A 1 230 ? -9.388 -20.080 2.544 1.00 62.06 230 PRO A C 1
ATOM 1693 O O . PRO A 1 230 ? -9.169 -20.896 3.439 1.00 62.06 230 PRO A O 1
ATOM 1696 N N . ALA A 1 231 ? -10.443 -20.150 1.727 1.00 59.34 231 ALA A N 1
ATOM 1697 C CA . ALA A 1 231 ? -11.513 -21.149 1.834 1.00 59.34 231 ALA A CA 1
ATOM 1698 C C . ALA A 1 231 ? -11.000 -22.607 1.840 1.00 59.34 231 ALA A C 1
ATOM 1700 O O . ALA A 1 231 ? -11.622 -23.483 2.424 1.00 59.34 231 ALA A O 1
ATOM 1701 N N . GLU A 1 232 ? -9.814 -22.851 1.280 1.00 49.41 232 GLU A N 1
ATOM 1702 C CA . GLU A 1 232 ? -9.172 -24.170 1.199 1.00 49.41 232 GLU A CA 1
ATOM 1703 C C . GLU A 1 232 ? -8.570 -24.675 2.527 1.00 49.41 232 GLU A C 1
ATOM 1705 O O . GLU A 1 232 ? -8.107 -25.809 2.598 1.00 49.41 232 GLU A O 1
ATOM 1710 N N . ALA A 1 233 ? -8.550 -23.868 3.595 1.00 50.19 233 ALA A N 1
ATOM 1711 C CA . ALA A 1 233 ? -7.978 -24.286 4.879 1.00 50.19 233 ALA A CA 1
ATOM 1712 C C . ALA A 1 233 ? -8.950 -25.077 5.779 1.00 50.19 233 ALA A C 1
ATOM 1714 O O . ALA A 1 233 ? -8.493 -25.696 6.738 1.00 50.19 233 ALA A O 1
ATOM 1715 N N . GLU A 1 234 ? -10.259 -25.060 5.498 1.00 46.53 234 GLU A N 1
ATOM 1716 C CA . GLU A 1 234 ? -11.267 -25.779 6.301 1.00 46.53 234 GLU A CA 1
ATOM 1717 C C . GLU A 1 234 ? -11.791 -27.070 5.638 1.00 46.53 234 GLU A C 1
ATOM 1719 O O . GLU A 1 234 ? -12.365 -27.893 6.339 1.00 46.53 234 GLU A O 1
ATOM 1724 N N . GLU A 1 235 ? -11.528 -27.330 4.349 1.00 46.22 235 GLU A N 1
ATOM 1725 C CA . GLU A 1 235 ? -12.073 -28.515 3.646 1.00 46.22 235 GLU A CA 1
ATOM 1726 C C . GLU A 1 235 ? -11.134 -29.740 3.553 1.00 46.22 235 GLU A C 1
ATOM 1728 O O . GLU A 1 235 ? -11.542 -30.765 3.021 1.00 46.22 235 GLU A O 1
ATOM 1733 N N . VAL A 1 236 ? -9.899 -29.706 4.079 1.00 48.81 236 VAL A N 1
ATOM 1734 C CA . VAL A 1 236 ? -8.912 -30.800 3.852 1.00 48.81 236 VAL A CA 1
ATOM 1735 C C . VAL A 1 236 ? -8.574 -31.633 5.103 1.00 48.81 236 VAL A C 1
ATOM 1737 O O . VAL A 1 236 ? -7.750 -32.538 5.027 1.00 48.81 236 VAL A O 1
ATOM 1740 N N . LEU A 1 237 ? -9.190 -31.388 6.266 1.00 47.69 237 LEU A N 1
ATOM 1741 C CA . LEU A 1 237 ? -8.853 -32.150 7.488 1.00 47.69 237 LEU A CA 1
ATOM 1742 C C . LEU A 1 237 ? -9.916 -33.136 7.987 1.00 47.69 237 LEU A C 1
ATOM 1744 O O . LEU A 1 237 ? -9.573 -33.948 8.841 1.00 47.69 237 LEU A O 1
ATOM 1748 N N . ASP A 1 238 ? -11.129 -33.145 7.428 1.00 47.91 238 ASP A N 1
ATOM 1749 C CA . ASP A 1 238 ? -12.192 -34.065 7.874 1.00 47.91 238 ASP A CA 1
ATOM 1750 C C . ASP A 1 238 ? -12.520 -35.205 6.884 1.00 47.91 238 ASP A C 1
ATOM 1752 O O . ASP A 1 238 ? -13.299 -36.093 7.222 1.00 47.91 238 ASP A O 1
ATOM 1756 N N . GLU A 1 239 ? -11.887 -35.272 5.705 1.00 50.72 239 GLU A N 1
ATOM 1757 C CA . GLU A 1 239 ? -12.105 -36.365 4.737 1.00 50.72 239 GLU A CA 1
ATOM 1758 C C . GLU A 1 239 ? -10.796 -36.873 4.105 1.00 50.72 239 GLU A C 1
ATOM 1760 O O . GLU A 1 239 ? -10.563 -36.711 2.912 1.00 50.72 239 GLU A O 1
ATOM 1765 N N . ALA A 1 240 ? -9.930 -37.503 4.905 1.00 50.41 240 ALA A N 1
ATOM 1766 C CA . ALA A 1 240 ? -8.961 -38.499 4.424 1.00 50.41 240 ALA A CA 1
ATOM 1767 C C . ALA A 1 240 ? -8.364 -39.319 5.588 1.00 50.41 240 ALA A C 1
ATOM 1769 O O . ALA A 1 240 ? -7.157 -39.310 5.816 1.00 50.41 240 ALA A O 1
ATOM 1770 N N . GLU A 1 241 ? -9.187 -40.080 6.315 1.00 49.28 241 GLU A N 1
ATOM 1771 C CA . GLU A 1 241 ? -8.702 -41.355 6.871 1.00 49.28 241 GLU A CA 1
ATOM 1772 C C . GLU A 1 241 ? -8.784 -42.415 5.760 1.00 49.28 241 GLU A C 1
ATOM 1774 O O . GLU A 1 241 ? -9.603 -43.333 5.798 1.00 49.28 241 GLU A O 1
ATOM 1779 N N . GLU A 1 242 ? -7.950 -42.273 4.726 1.00 56.19 242 GLU A N 1
ATOM 1780 C CA . GLU A 1 242 ? -7.591 -43.428 3.906 1.00 56.19 242 GLU A CA 1
ATOM 1781 C C . GLU A 1 242 ? -6.521 -44.224 4.671 1.00 56.19 242 GLU A C 1
ATOM 1783 O O . GLU A 1 242 ? -5.556 -43.632 5.169 1.00 56.19 242 GLU A O 1
ATOM 1788 N N . PRO A 1 243 ? -6.670 -45.552 4.829 1.00 47.31 243 PRO A N 1
ATOM 1789 C CA . PRO A 1 243 ? -5.627 -46.363 5.433 1.00 47.31 243 PRO A CA 1
ATOM 1790 C C . PRO A 1 243 ? -4.353 -46.231 4.596 1.00 47.31 243 PRO A C 1
ATOM 1792 O O . PRO A 1 243 ? -4.368 -46.428 3.384 1.00 47.31 243 PRO A O 1
ATOM 1795 N N . ILE A 1 244 ? -3.257 -45.882 5.265 1.00 49.44 244 ILE A N 1
ATOM 1796 C CA . ILE A 1 244 ? -1.912 -45.846 4.696 1.00 49.44 244 ILE A CA 1
ATOM 1797 C C . ILE A 1 244 ? -1.598 -47.252 4.165 1.00 49.44 244 ILE A C 1
ATOM 1799 O O . ILE A 1 244 ? -1.321 -48.160 4.949 1.00 49.44 244 ILE A O 1
ATOM 1803 N N . ASP A 1 245 ? -1.660 -47.436 2.845 1.00 47.09 245 ASP A N 1
ATOM 1804 C CA . ASP A 1 245 ? -0.988 -48.550 2.180 1.00 47.09 245 ASP A CA 1
ATOM 1805 C C . ASP A 1 245 ? 0.520 -48.269 2.246 1.00 47.09 245 ASP A C 1
ATOM 1807 O O . ASP A 1 245 ? 1.050 -47.351 1.614 1.00 47.09 245 ASP A O 1
ATOM 1811 N N . ASP A 1 246 ? 1.200 -49.060 3.069 1.00 49.22 246 ASP A N 1
ATOM 1812 C CA . ASP A 1 246 ? 2.609 -48.962 3.468 1.00 49.22 246 ASP A CA 1
ATOM 1813 C C . ASP A 1 246 ? 3.591 -49.388 2.344 1.00 49.22 246 ASP A C 1
ATOM 1815 O O . ASP A 1 246 ? 4.644 -49.964 2.609 1.00 49.22 246 ASP A O 1
ATOM 1819 N N . ASP A 1 247 ? 3.260 -49.111 1.075 1.00 49.69 247 ASP A N 1
ATOM 1820 C CA . ASP A 1 247 ? 4.002 -49.592 -0.108 1.00 49.69 247 ASP A CA 1
ATOM 1821 C C 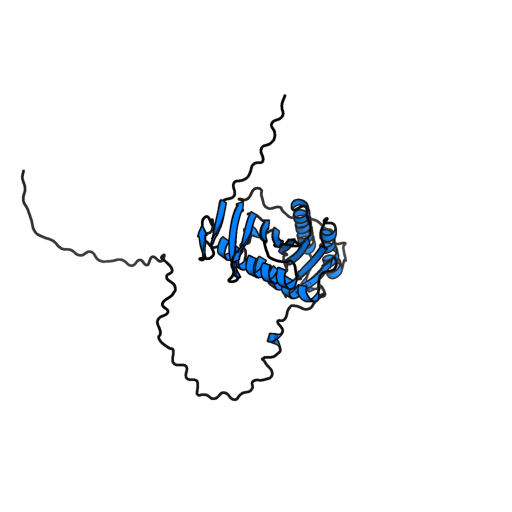. ASP A 1 247 ? 4.640 -48.473 -0.965 1.00 49.69 247 ASP A C 1
ATOM 1823 O O . ASP A 1 247 ? 5.281 -48.746 -1.984 1.00 49.69 247 ASP A O 1
ATOM 1827 N N . TRP A 1 248 ? 4.565 -47.202 -0.551 1.00 44.75 248 TRP A N 1
ATOM 1828 C CA . TRP A 1 248 ? 5.260 -46.095 -1.234 1.00 44.75 248 TRP A CA 1
ATOM 1829 C C . TRP A 1 248 ? 6.723 -45.950 -0.777 1.00 44.75 248 TRP A C 1
ATOM 1831 O O . TRP A 1 248 ? 7.134 -44.966 -0.159 1.00 44.75 248 TRP A O 1
ATOM 1841 N N . ALA A 1 249 ? 7.551 -46.935 -1.123 1.00 46.50 249 ALA A N 1
ATOM 1842 C CA . ALA A 1 249 ? 9.001 -46.778 -1.101 1.00 46.50 249 ALA A CA 1
ATOM 1843 C C . ALA A 1 249 ? 9.423 -45.776 -2.193 1.00 46.50 249 ALA A C 1
ATOM 1845 O O . ALA A 1 249 ? 9.546 -46.115 -3.368 1.00 46.50 249 ALA A O 1
ATOM 1846 N N . TRP A 1 250 ? 9.622 -44.514 -1.811 1.00 47.81 250 TRP A N 1
ATOM 1847 C CA . TRP A 1 250 ? 10.184 -43.489 -2.688 1.00 47.81 250 TRP A CA 1
ATOM 1848 C C . TRP A 1 250 ? 11.668 -43.790 -2.950 1.00 47.81 250 TRP A C 1
ATOM 1850 O O . TRP A 1 250 ? 12.518 -43.575 -2.083 1.00 47.81 250 TRP A O 1
ATOM 1860 N N . GLU A 1 251 ? 11.994 -44.295 -4.140 1.00 50.06 251 GLU A N 1
ATOM 1861 C CA . GLU A 1 251 ? 13.373 -44.303 -4.631 1.00 50.06 251 GLU A CA 1
ATOM 1862 C C . GLU A 1 251 ? 13.711 -42.908 -5.194 1.00 50.06 251 GLU A C 1
ATOM 1864 O O . GLU A 1 251 ? 13.010 -42.423 -6.086 1.00 50.06 251 GLU A O 1
ATOM 1869 N N . PRO A 1 252 ? 14.759 -42.223 -4.695 1.00 49.03 252 PRO A N 1
ATOM 1870 C CA . PRO A 1 252 ? 15.156 -40.923 -5.220 1.00 49.03 252 PRO A CA 1
ATOM 1871 C C . PRO A 1 252 ? 15.674 -41.064 -6.653 1.00 49.03 252 PRO A C 1
ATOM 1873 O O . PRO A 1 252 ? 16.731 -41.652 -6.890 1.00 49.03 252 PRO A O 1
ATOM 1876 N N . ASP A 1 253 ? 14.949 -40.472 -7.598 1.00 49.47 253 ASP A N 1
ATOM 1877 C CA . ASP A 1 253 ? 15.357 -40.391 -8.996 1.00 49.47 253 ASP A CA 1
ATOM 1878 C C . ASP A 1 253 ? 16.595 -39.482 -9.122 1.00 49.47 253 ASP A C 1
ATOM 1880 O O . ASP A 1 253 ? 16.562 -38.280 -8.839 1.00 49.47 253 ASP A O 1
ATOM 1884 N N . VAL A 1 254 ? 17.732 -40.071 -9.498 1.00 51.16 254 VAL A N 1
ATOM 1885 C CA . VAL A 1 254 ? 19.061 -39.429 -9.513 1.00 51.16 254 VAL A CA 1
ATOM 1886 C C . VAL A 1 254 ? 19.285 -38.644 -10.812 1.00 51.16 254 VAL A C 1
ATOM 1888 O O . VAL A 1 254 ? 20.357 -38.696 -11.422 1.00 51.16 254 VAL A O 1
ATOM 1891 N N . ALA A 1 255 ? 18.270 -37.915 -11.273 1.00 52.19 255 ALA A N 1
ATOM 1892 C CA . ALA A 1 255 ? 18.394 -37.060 -12.444 1.00 52.19 255 ALA A CA 1
ATOM 1893 C C . ALA A 1 255 ? 19.137 -35.758 -12.070 1.00 52.19 255 ALA A C 1
ATOM 1895 O O . ALA A 1 255 ? 18.698 -35.026 -11.178 1.00 52.19 255 ALA A O 1
ATOM 1896 N N . PRO A 1 256 ? 20.269 -35.420 -12.719 1.00 49.50 256 PRO A N 1
ATOM 1897 C CA . PRO A 1 256 ? 20.984 -34.189 -12.414 1.00 49.50 256 PRO A CA 1
ATOM 1898 C C . PRO A 1 256 ? 20.154 -32.968 -12.830 1.00 49.50 256 PRO A C 1
ATOM 1900 O O . PRO A 1 256 ? 19.824 -32.792 -14.001 1.00 49.50 256 PRO A O 1
ATOM 1903 N N . LEU A 1 257 ? 19.872 -32.093 -11.862 1.00 46.59 257 LEU A N 1
ATOM 1904 C CA . LEU A 1 257 ? 19.270 -30.770 -12.043 1.00 46.59 257 LEU A CA 1
ATOM 1905 C C . LEU A 1 257 ? 20.178 -29.872 -12.906 1.00 46.59 257 LEU A C 1
ATOM 1907 O O . LEU A 1 257 ? 20.967 -29.067 -12.410 1.00 46.59 257 LEU A O 1
ATOM 1911 N N . THR A 1 258 ? 20.086 -29.996 -14.227 1.00 44.56 258 THR A N 1
ATOM 1912 C CA . THR A 1 258 ? 20.675 -29.046 -15.175 1.00 44.56 258 THR A CA 1
ATOM 1913 C C . THR A 1 258 ? 19.728 -27.870 -15.370 1.00 44.56 258 THR A C 1
ATOM 1915 O O . THR A 1 258 ? 18.776 -27.978 -16.137 1.00 44.56 258 THR A O 1
ATOM 1918 N N . GLY A 1 259 ? 19.983 -26.734 -14.711 1.00 42.53 259 GLY A N 1
ATOM 1919 C CA . GLY A 1 259 ? 19.163 -25.548 -14.984 1.00 42.53 259 GLY A CA 1
ATOM 1920 C C . GLY A 1 259 ? 19.277 -24.328 -14.077 1.00 42.53 259 GLY A C 1
ATOM 1921 O O . GLY A 1 259 ? 18.336 -23.554 -14.043 1.00 42.53 259 GLY A O 1
ATOM 1922 N N . ALA A 1 260 ? 20.378 -24.104 -13.357 1.00 40.56 260 ALA A N 1
ATOM 1923 C CA . ALA A 1 260 ? 20.628 -22.801 -12.730 1.00 40.56 260 ALA A CA 1
ATOM 1924 C C . ALA A 1 260 ? 22.133 -22.522 -12.687 1.00 40.56 260 ALA A C 1
ATOM 1926 O O . ALA A 1 260 ? 22.833 -22.865 -11.736 1.00 40.56 260 ALA A O 1
ATOM 1927 N N . ARG A 1 261 ? 22.666 -21.920 -13.757 1.00 44.88 261 ARG A N 1
ATOM 1928 C CA . ARG A 1 261 ? 24.027 -21.374 -13.744 1.00 44.88 261 ARG A CA 1
ATOM 1929 C C . ARG A 1 261 ? 23.998 -20.026 -13.033 1.00 44.88 261 ARG A C 1
ATOM 1931 O O . ARG A 1 261 ? 23.888 -18.986 -13.670 1.00 44.88 261 ARG A O 1
ATOM 1938 N N . PHE A 1 262 ? 24.132 -20.058 -11.712 1.00 41.69 262 PHE A N 1
ATOM 1939 C CA . PHE A 1 262 ? 24.625 -18.911 -10.960 1.00 41.69 262 PHE A CA 1
ATOM 1940 C C . PHE A 1 262 ? 26.094 -18.707 -11.333 1.00 41.69 262 PHE A C 1
ATOM 1942 O O . PHE A 1 262 ? 26.977 -19.466 -10.928 1.00 41.69 262 PHE A O 1
ATOM 1949 N N . ALA A 1 263 ? 26.360 -17.709 -12.170 1.00 42.72 263 ALA A N 1
ATOM 1950 C CA . ALA A 1 263 ? 27.714 -17.284 -12.465 1.00 42.72 263 ALA A CA 1
ATOM 1951 C C . ALA A 1 263 ? 28.298 -16.560 -11.240 1.00 42.72 263 ALA A C 1
ATOM 1953 O O . ALA A 1 263 ? 28.102 -15.368 -11.054 1.00 42.72 263 ALA A O 1
ATOM 1954 N N . GLY A 1 264 ? 29.026 -17.327 -10.425 1.00 32.25 264 GLY A N 1
ATOM 1955 C CA . GLY A 1 264 ? 30.330 -16.936 -9.893 1.00 32.25 264 GLY A CA 1
ATOM 1956 C C . GLY A 1 264 ? 30.376 -15.956 -8.724 1.00 32.25 264 GLY A C 1
ATOM 1957 O O . GLY A 1 264 ? 30.517 -14.761 -8.936 1.00 32.25 264 GLY A O 1
ATOM 1958 N N . ALA A 1 265 ? 30.473 -16.498 -7.507 1.00 37.16 265 ALA A N 1
ATOM 1959 C CA . ALA A 1 265 ? 31.430 -16.031 -6.498 1.00 37.16 265 ALA A CA 1
ATOM 1960 C C . ALA A 1 265 ? 31.450 -16.980 -5.291 1.00 37.16 265 ALA A C 1
ATOM 1962 O O . ALA A 1 265 ? 30.669 -16.789 -4.371 1.00 37.16 265 ALA A O 1
ATOM 1963 N N . VAL A 1 266 ? 32.374 -17.950 -5.247 1.00 35.97 266 VAL A N 1
ATOM 1964 C CA . VAL A 1 266 ? 32.931 -18.411 -3.962 1.00 35.97 266 VAL A CA 1
ATOM 1965 C C . VAL A 1 266 ? 34.398 -18.801 -4.152 1.00 35.97 266 VAL A C 1
ATOM 1967 O O . VAL A 1 266 ? 34.734 -19.800 -4.785 1.00 35.97 266 VAL A O 1
ATOM 1970 N N . PHE A 1 267 ? 35.267 -17.971 -3.581 1.00 38.09 267 PHE A N 1
ATOM 1971 C CA . PHE A 1 267 ? 36.619 -18.323 -3.168 1.00 38.09 267 PHE A CA 1
ATOM 1972 C C . PHE A 1 267 ? 36.575 -19.541 -2.236 1.00 38.09 267 PHE A C 1
ATOM 1974 O O . PHE A 1 267 ? 35.915 -19.497 -1.202 1.00 38.09 267 PHE A O 1
ATOM 1981 N N . SER A 1 268 ? 37.364 -20.574 -2.516 1.00 38.34 268 SER A N 1
ATOM 1982 C CA . SER A 1 268 ? 37.834 -21.468 -1.459 1.00 38.34 268 SER A CA 1
ATOM 1983 C C . SER A 1 268 ? 39.341 -21.643 -1.583 1.00 38.34 268 SER A C 1
ATOM 1985 O O . SER A 1 268 ? 39.845 -22.419 -2.395 1.00 38.34 268 SER A O 1
ATOM 1987 N N . GLU A 1 269 ? 40.053 -20.872 -0.769 1.00 40.19 269 GLU A N 1
ATOM 1988 C CA . GLU A 1 269 ? 41.456 -21.065 -0.441 1.00 40.19 269 GLU A CA 1
ATOM 1989 C C . GLU A 1 269 ? 41.675 -22.455 0.172 1.00 40.19 269 GLU A C 1
ATOM 1991 O O . GLU A 1 269 ? 41.055 -22.785 1.180 1.00 40.19 269 GLU A O 1
ATOM 1996 N N . ARG A 1 270 ? 42.640 -23.222 -0.348 1.00 33.66 270 ARG A N 1
ATOM 1997 C CA . ARG A 1 270 ? 43.619 -23.935 0.493 1.00 33.66 270 ARG A CA 1
ATOM 1998 C C . ARG A 1 270 ? 44.983 -24.010 -0.216 1.00 33.66 270 ARG A C 1
ATOM 2000 O O . ARG A 1 270 ? 45.019 -24.239 -1.422 1.00 33.66 270 ARG A O 1
ATOM 2007 N N . PRO A 1 271 ? 46.107 -23.827 0.507 1.00 52.00 271 PRO A N 1
ATOM 2008 C CA . PRO A 1 271 ? 47.439 -23.683 -0.086 1.00 52.00 271 PRO A CA 1
ATOM 2009 C C . PRO A 1 271 ? 48.286 -24.977 -0.075 1.00 52.00 271 PRO A C 1
ATOM 2011 O O . PRO A 1 271 ? 48.017 -25.895 0.700 1.00 52.00 271 PRO A O 1
ATOM 2014 N N . ARG A 1 272 ? 49.415 -24.919 -0.819 1.00 36.50 272 ARG A N 1
ATOM 2015 C CA . ARG A 1 272 ? 50.632 -25.790 -0.863 1.00 36.50 272 ARG A CA 1
ATOM 2016 C C . ARG A 1 272 ? 50.667 -26.802 -2.029 1.00 36.50 272 ARG A C 1
ATOM 2018 O O . ARG A 1 272 ? 49.674 -27.449 -2.304 1.00 36.50 272 ARG A O 1
ATOM 2025 N N . LYS A 1 273 ? 51.775 -27.027 -2.756 1.00 34.09 273 LYS A N 1
ATOM 2026 C CA . LYS A 1 273 ? 53.231 -26.963 -2.466 1.00 34.09 273 LYS A CA 1
ATOM 2027 C C . LYS A 1 273 ? 54.047 -26.476 -3.691 1.00 34.09 273 LYS A C 1
ATOM 2029 O O . LYS A 1 273 ? 53.573 -26.619 -4.815 1.00 34.09 273 LYS A O 1
ATOM 2034 N N . PRO A 1 274 ? 55.295 -25.997 -3.497 1.00 43.97 274 PRO A N 1
ATOM 2035 C CA . PRO A 1 274 ? 56.196 -25.641 -4.589 1.00 43.97 274 PRO A CA 1
ATOM 2036 C C . PRO A 1 274 ? 56.813 -26.906 -5.199 1.00 43.97 274 PRO A C 1
ATOM 2038 O O . PRO A 1 274 ? 57.214 -27.818 -4.473 1.00 43.97 274 PRO A O 1
ATOM 2041 N N . ARG A 1 275 ? 56.901 -26.968 -6.530 1.00 41.47 275 ARG A N 1
ATOM 2042 C CA . ARG A 1 275 ? 57.639 -28.023 -7.231 1.00 41.47 275 ARG A CA 1
ATOM 2043 C C . ARG A 1 275 ? 59.016 -27.487 -7.607 1.00 41.47 275 ARG A C 1
ATOM 2045 O O . ARG A 1 275 ? 59.150 -26.660 -8.502 1.00 41.47 275 ARG A O 1
ATOM 2052 N N . GLU A 1 276 ? 60.022 -27.951 -6.875 1.00 39.06 276 GLU A N 1
ATOM 2053 C CA . GLU A 1 276 ? 61.423 -27.875 -7.273 1.00 39.06 276 GLU A CA 1
ATOM 2054 C C . GLU A 1 276 ? 61.629 -28.630 -8.594 1.00 39.06 276 GLU A C 1
ATOM 2056 O O . GLU A 1 276 ? 61.196 -29.771 -8.752 1.00 39.06 276 GLU A O 1
ATOM 2061 N N . GLY A 1 277 ? 62.319 -27.988 -9.533 1.00 36.16 277 GLY A N 1
ATOM 2062 C CA . GLY A 1 277 ? 62.811 -28.577 -10.773 1.00 36.16 277 GLY A CA 1
ATOM 2063 C C . GLY A 1 277 ? 64.032 -27.786 -11.218 1.00 36.16 277 GLY A C 1
ATOM 2064 O O . GLY A 1 277 ? 63.915 -26.705 -11.785 1.00 36.16 277 GLY A O 1
ATOM 2065 N N . ARG A 1 278 ? 65.209 -28.287 -10.850 1.00 38.00 278 ARG A N 1
ATOM 2066 C CA . ARG A 1 278 ? 66.523 -27.641 -10.941 1.00 38.00 278 ARG A CA 1
ATOM 2067 C C . ARG A 1 278 ? 67.313 -28.304 -12.087 1.00 38.00 278 ARG A C 1
ATOM 2069 O O . ARG A 1 278 ? 67.262 -29.524 -12.198 1.00 38.00 278 ARG A O 1
ATOM 2076 N N . TRP A 1 279 ? 68.115 -27.504 -12.806 1.00 35.56 279 TRP A N 1
ATOM 2077 C CA . TRP A 1 279 ? 69.190 -27.853 -13.775 1.00 35.56 279 TRP A CA 1
ATOM 2078 C C . TRP A 1 279 ? 68.733 -28.166 -15.218 1.00 35.56 279 TRP A C 1
ATOM 2080 O O . TRP A 1 279 ? 67.918 -29.045 -15.434 1.00 35.56 279 TRP A O 1
ATOM 2090 N N . PHE A 1 280 ? 69.217 -27.470 -16.259 1.00 36.81 280 PHE A N 1
ATOM 2091 C CA . PHE A 1 280 ? 70.634 -27.273 -16.608 1.00 36.81 280 PHE A CA 1
ATOM 2092 C C . PHE A 1 280 ? 71.042 -25.863 -17.105 1.00 36.81 280 PHE A C 1
ATOM 2094 O O . PHE A 1 280 ? 70.231 -25.014 -17.449 1.00 36.81 280 PHE A O 1
ATOM 2101 N N . ARG A 1 281 ? 72.368 -25.671 -17.073 1.00 39.38 281 ARG A N 1
ATOM 2102 C CA . ARG A 1 281 ? 73.234 -24.485 -17.222 1.00 39.38 281 ARG A CA 1
ATOM 2103 C C . ARG A 1 281 ? 73.454 -23.952 -18.654 1.00 39.38 281 ARG A C 1
ATOM 2105 O O . ARG A 1 281 ? 73.590 -24.765 -19.553 1.00 39.38 281 ARG A O 1
ATOM 2112 N N . ARG A 1 282 ? 73.802 -22.642 -18.690 1.00 39.41 282 ARG A N 1
ATOM 2113 C CA . ARG A 1 282 ? 74.837 -21.896 -19.485 1.00 39.41 282 ARG A CA 1
ATOM 2114 C C . ARG A 1 282 ? 74.714 -21.955 -21.024 1.00 39.41 282 ARG A C 1
ATOM 2116 O O . ARG A 1 282 ? 74.463 -23.005 -21.575 1.00 39.41 282 ARG A O 1
ATOM 2123 N N . SER A 1 283 ? 74.937 -20.879 -21.780 1.00 39.75 283 SER A N 1
ATOM 2124 C CA . SER A 1 283 ? 76.108 -19.986 -21.758 1.00 39.75 283 SER A CA 1
ATOM 2125 C C . SER A 1 283 ? 75.848 -18.625 -22.430 1.00 39.75 283 SER A C 1
ATOM 2127 O O . SER A 1 283 ? 74.851 -18.424 -23.109 1.00 39.75 283 SER A O 1
ATOM 2129 N N . GLN A 1 284 ? 76.793 -17.715 -22.195 1.00 41.41 284 GLN A N 1
ATOM 2130 C CA . GLN A 1 284 ? 76.895 -16.320 -22.621 1.00 41.41 284 GLN A CA 1
ATOM 2131 C C . GLN A 1 284 ? 76.951 -16.068 -24.141 1.00 41.41 284 GLN A C 1
ATOM 2133 O O . GLN A 1 284 ? 77.310 -16.956 -24.909 1.00 41.41 284 GLN A O 1
ATOM 2138 N N . ALA A 1 285 ? 76.806 -14.768 -24.437 1.00 39.44 285 ALA A N 1
ATOM 2139 C CA . ALA A 1 285 ? 77.481 -13.964 -25.463 1.00 39.44 285 ALA A CA 1
ATOM 2140 C C . ALA A 1 285 ? 76.757 -13.787 -26.805 1.00 39.44 285 ALA A C 1
ATOM 2142 O O . ALA A 1 285 ? 76.760 -14.674 -27.654 1.00 39.44 285 ALA A O 1
ATOM 2143 N N . SER A 1 286 ? 76.229 -12.579 -27.024 1.00 44.06 286 SER A N 1
ATOM 2144 C CA . SER A 1 286 ? 76.737 -11.585 -27.991 1.00 44.06 286 SER A CA 1
ATOM 2145 C C . SER A 1 286 ? 76.110 -10.229 -27.683 1.00 44.06 286 SER A C 1
ATOM 2147 O O . SER A 1 286 ? 74.884 -10.217 -27.440 1.00 44.06 286 SER A O 1
#

Sequence (286 aa):
MTDPIPTPVRSVGNAFSLGVDGNVAGDPMHGLLAAQLRYVARLASGMGETLGLGRLVSVSTTGTCAVSAQIGWDVGGDCILRGHVFPPLAPPLHPPAFGLVADGASPDEAALACLALAHEVPGLEWGVLVRRDRSVMASVGEPHLDAMPEVGVRSLGVLAGLDERYRETCVWFGFEHRTVVVSPMDHGCVVLCVTQADTTALVDDLMRVRATLRPIDLDRVTPLAAPFRPAEAEEVLDEAEEPIDDDWAWEPDVAPLTGARFAGAVFSERPRKPREGRWFRRSQAS

Organism: NCBI:txid2575440

Secondary structure (DSSP, 8-state):
--PPP--------EEEEE-TT--EES-TTTTHHHHHHHHHHHHHHHHHHHHT---EEEEEEESSSEEEEEEEE-TTS-EEEEEEEEPP-SS--PPP----SPTT--HHHHHHHHHHHHHTSTTEEEEEEEETTS-EEEEEE---GGGHHHHHHHHHHHHHHS-HHHHSSEEEEEESS-EEEEEEETTEEEEEEESS--HHHHHHHHHHHHHHHTTS-GGGSPPSBPPP--GGGSSSSSS------TT---------------------------------------

Radius of gyration: 27.23 Å; chains: 1; bounding box: 95×93×57 Å

pLDDT: mean 77.67, std 21.32, range [32.25, 98.12]